Protein AF-A0A832VXN1-F1 (afdb_monomer)

Nearest PDB structures (foldseek):
  7ajf-assembly1_S  TM=3.190E-01  e=5.197E+00  Bos taurus

Mean predicted aligned error: 15.58 Å

pLDDT: mean 73.15, std 25.16, range [31.97, 97.5]

Sequence (180 aa):
MLSKRSLGVILVACSIAALLVVFMPTISKNLSNIAQIEKAPKPAEKPKPAEKMVSENQISSIYKINTECEMIYGLSKGAYPDGSRMPHITLTNLMTKYPEKFAPWKSVLDNNQTRTEFFKKPLTPEFSDVMTSSIMNYSGINPGLKPIVELMIKSNGREKLQGYYLAYDCKPYFDQRSKQ

Foldseek 3Di:
DDDDDDDDDDDDDDDDDDDDDDDDDDDDDDDDDDDDDDPDPDLPDLPPQPPDDPDPVVLVVQFQAEDLLQVLCCVVPQATPVRHGFPDDDPVVLCVVCVVLCVVCCVQCVDPVSVVVQLVDPHDPSVLVSSLVSSCVSRRHDPSCSVLSSLVSDPCSVVVSVSSCVSVVSVVVVVVVVVD

Solvent-accessible surface area (backbone atoms only — not comparable to full-atom values): 11888 Å² total; per-residue (Å²): 134,83,84,88,78,79,82,83,88,82,81,86,86,84,90,85,83,90,83,89,79,84,84,78,85,90,82,81,87,89,83,83,85,86,88,79,89,75,78,75,79,69,75,74,72,75,76,72,73,86,87,67,87,66,56,71,83,64,53,59,78,75,24,65,25,78,48,71,56,47,46,55,45,24,74,75,68,49,25,40,85,86,66,49,73,49,76,84,86,43,71,67,56,48,43,70,74,40,47,80,77,41,49,92,47,40,84,42,61,76,36,73,66,51,31,53,60,54,69,73,44,84,75,52,73,67,59,48,49,49,52,40,55,48,52,29,64,76,61,29,39,38,78,90,49,48,78,63,54,52,27,77,81,40,97,63,21,69,65,51,50,54,52,49,42,62,76,68,60,31,60,64,65,52,58,60,57,75,77,111

Structure (mmCIF, N/CA/C/O backbone):
data_AF-A0A832VXN1-F1
#
_entry.id   AF-A0A832VXN1-F1
#
loop_
_atom_site.group_PDB
_atom_site.id
_atom_site.type_symbol
_atom_site.label_atom_id
_atom_site.label_alt_id
_atom_site.label_comp_id
_atom_site.label_asym_id
_atom_site.label_entity_id
_atom_site.label_seq_id
_atom_site.pdbx_PDB_ins_code
_atom_site.Cartn_x
_atom_site.Cartn_y
_atom_site.Cartn_z
_atom_site.occupancy
_atom_site.B_iso_or_equiv
_atom_site.auth_seq_id
_atom_site.auth_comp_id
_atom_site.auth_asym_id
_atom_site.auth_atom_id
_atom_site.pdbx_PDB_model_num
ATOM 1 N N . MET A 1 1 ? -33.156 -5.479 -58.666 1.00 36.38 1 MET A N 1
ATOM 2 C CA . MET A 1 1 ? -31.787 -5.919 -59.013 1.00 36.38 1 MET A CA 1
ATOM 3 C C . MET A 1 1 ? -30.792 -4.844 -58.585 1.00 36.38 1 MET A C 1
ATOM 5 O O . MET A 1 1 ? -30.984 -3.703 -58.970 1.00 36.38 1 MET A O 1
ATOM 9 N N . LEU A 1 2 ? -29.790 -5.243 -57.787 1.00 36.41 2 LEU A N 1
ATOM 10 C CA . LEU A 1 2 ? -28.407 -4.722 -57.691 1.00 36.41 2 LEU A CA 1
ATOM 11 C C . LEU A 1 2 ? -28.213 -3.215 -57.393 1.00 36.41 2 LEU A C 1
ATOM 13 O O . LEU A 1 2 ? -28.417 -2.351 -58.230 1.00 36.41 2 LEU A O 1
ATOM 17 N N . SER A 1 3 ? -27.872 -2.879 -56.144 1.00 32.69 3 SER A N 1
ATOM 18 C CA . SER A 1 3 ? -26.485 -2.679 -55.670 1.00 32.69 3 SER A CA 1
ATOM 19 C C . SER A 1 3 ? -25.810 -1.440 -56.273 1.00 32.69 3 SER A C 1
ATOM 21 O O . SER A 1 3 ? -25.215 -1.500 -57.345 1.00 32.69 3 SER A O 1
ATOM 23 N N . LYS A 1 4 ? -25.830 -0.322 -55.534 1.00 40.41 4 LYS A N 1
ATOM 24 C CA . LYS A 1 4 ? -24.776 0.691 -55.658 1.00 40.41 4 LYS A CA 1
ATOM 25 C C . LYS A 1 4 ? -23.696 0.350 -54.642 1.00 40.41 4 LYS A C 1
ATOM 27 O O . LYS A 1 4 ? -23.922 0.366 -53.435 1.00 40.41 4 LYS A O 1
ATOM 32 N N . ARG A 1 5 ? -22.572 -0.093 -55.199 1.00 38.84 5 ARG A N 1
ATOM 33 C CA . ARG A 1 5 ? -21.398 -0.604 -54.509 1.00 38.84 5 ARG A CA 1
ATOM 34 C C . ARG A 1 5 ? -20.661 0.496 -53.756 1.00 38.84 5 ARG A C 1
ATOM 36 O O . ARG A 1 5 ? -20.648 1.659 -54.147 1.00 38.84 5 ARG A O 1
ATOM 43 N N . SER A 1 6 ? -20.069 0.013 -52.676 1.00 36.81 6 SER A N 1
ATOM 44 C CA . SER A 1 6 ? -19.241 0.675 -51.689 1.00 36.81 6 SER A CA 1
ATOM 45 C C . SER A 1 6 ? -18.018 1.377 -52.273 1.00 36.81 6 SER A C 1
ATOM 47 O O . SER A 1 6 ? -17.521 1.039 -53.346 1.00 36.81 6 SER A O 1
ATOM 49 N N . LEU A 1 7 ? -17.570 2.329 -51.459 1.00 39.84 7 LEU A N 1
ATOM 50 C CA . LEU A 1 7 ? -16.410 3.193 -51.537 1.00 39.84 7 LEU A CA 1
ATOM 51 C C . LEU A 1 7 ? -15.142 2.531 -52.082 1.00 39.84 7 LEU A C 1
ATOM 53 O O . LEU A 1 7 ? -14.811 1.387 -51.767 1.00 39.84 7 LEU A O 1
ATOM 57 N N . GLY A 1 8 ? -14.419 3.352 -52.843 1.00 33.28 8 GLY A N 1
ATOM 58 C CA . GLY A 1 8 ? -13.072 3.101 -53.307 1.00 33.28 8 GLY A CA 1
ATOM 59 C C . GLY A 1 8 ? -12.060 2.943 -52.175 1.00 33.28 8 GLY A C 1
ATOM 60 O O . GLY A 1 8 ? -12.151 3.533 -51.100 1.00 33.28 8 GLY A O 1
ATOM 61 N N . VAL A 1 9 ? -11.087 2.108 -52.500 1.00 36.31 9 VAL A N 1
ATOM 62 C CA . VAL A 1 9 ? -9.855 1.811 -51.785 1.00 36.31 9 VAL A CA 1
ATOM 63 C C . VAL A 1 9 ? -8.989 3.069 -51.692 1.00 36.31 9 VAL A C 1
ATOM 65 O O . VAL A 1 9 ? -8.656 3.651 -52.721 1.00 36.31 9 VAL A O 1
ATOM 68 N N . ILE A 1 10 ? -8.551 3.430 -50.484 1.00 39.03 10 ILE A N 1
ATOM 69 C CA . ILE A 1 10 ? -7.282 4.141 -50.282 1.00 39.03 10 ILE A CA 1
ATOM 70 C C . ILE A 1 10 ? -6.485 3.355 -49.243 1.00 39.03 10 ILE A C 1
ATOM 72 O O . ILE A 1 10 ? -6.799 3.331 -48.055 1.00 39.03 10 ILE A O 1
ATOM 76 N N . LEU A 1 11 ? -5.478 2.659 -49.757 1.00 37.47 11 LEU A N 1
ATOM 77 C CA . LEU A 1 11 ? -4.361 2.083 -49.026 1.00 37.47 11 LEU A CA 1
ATOM 78 C C . LEU A 1 11 ? -3.248 3.139 -48.899 1.00 37.47 11 LEU A C 1
ATOM 80 O O . LEU A 1 11 ? -3.108 3.989 -49.776 1.00 37.47 11 LEU A O 1
ATOM 84 N N . VAL A 1 12 ? -2.403 2.937 -47.880 1.00 34.28 12 VAL A N 1
ATOM 85 C CA . VAL A 1 12 ? -1.049 3.500 -47.655 1.00 34.28 12 VAL A CA 1
ATOM 86 C C . VAL A 1 12 ? -1.042 4.858 -46.920 1.00 34.28 12 VAL A C 1
ATOM 88 O O . VAL A 1 12 ? -1.399 5.875 -47.493 1.00 34.28 12 VAL A O 1
ATOM 91 N N . ALA A 1 13 ? -0.872 4.923 -45.592 1.00 36.56 13 ALA A N 1
ATOM 92 C CA . ALA A 1 13 ? 0.298 4.663 -44.721 1.00 36.56 13 ALA A CA 1
ATOM 93 C C . ALA A 1 13 ? 1.172 5.910 -44.438 1.00 36.56 13 ALA A C 1
ATOM 95 O O . ALA A 1 13 ? 1.323 6.783 -45.282 1.00 36.56 13 ALA A O 1
ATOM 96 N N . CYS A 1 14 ? 1.769 5.897 -43.235 1.00 32.62 14 CYS A N 1
ATOM 97 C CA . CYS A 1 14 ? 2.798 6.787 -42.664 1.00 32.62 14 CYS A CA 1
ATOM 98 C C . CYS A 1 14 ? 2.350 8.061 -41.910 1.00 32.62 14 CYS A C 1
ATOM 100 O O . CYS A 1 14 ? 2.291 9.162 -42.437 1.00 32.62 14 CYS A O 1
ATOM 102 N N . SER A 1 15 ? 2.097 7.859 -40.612 1.00 39.16 15 SER A N 1
ATOM 103 C CA . SER A 1 15 ? 2.771 8.477 -39.453 1.00 39.16 15 SER A CA 1
ATOM 104 C C . SER A 1 15 ? 3.485 9.839 -39.618 1.00 39.16 15 SER A C 1
ATOM 106 O O . SER A 1 15 ? 4.465 9.926 -40.347 1.00 39.16 15 SER A O 1
ATOM 108 N N . ILE A 1 16 ? 3.139 10.829 -38.777 1.00 45.47 16 ILE A N 1
ATOM 109 C CA . ILE A 1 16 ? 3.903 11.303 -37.588 1.00 45.47 16 ILE A CA 1
ATOM 110 C C . ILE A 1 16 ? 3.337 12.657 -37.078 1.00 45.47 16 ILE A C 1
ATOM 112 O O . ILE A 1 16 ? 3.225 13.623 -37.818 1.00 45.47 16 ILE A O 1
ATOM 116 N N . ALA A 1 17 ? 3.040 12.662 -35.772 1.00 37.06 17 ALA A N 1
ATOM 117 C CA . ALA A 1 17 ? 3.138 13.708 -34.739 1.00 37.06 17 ALA A CA 1
ATOM 118 C C . ALA A 1 17 ? 2.518 15.125 -34.869 1.00 37.06 17 ALA A C 1
ATOM 120 O O . ALA A 1 17 ? 2.938 15.967 -35.648 1.00 37.06 17 ALA A O 1
ATOM 121 N N . ALA A 1 18 ? 1.671 15.381 -33.859 1.00 37.78 18 ALA A N 1
ATOM 122 C CA . ALA A 1 18 ? 1.727 16.472 -32.874 1.00 37.78 18 ALA A CA 1
ATOM 123 C C . ALA A 1 18 ? 1.543 17.930 -33.326 1.00 37.78 18 ALA A C 1
ATOM 125 O O . ALA A 1 18 ? 2.427 18.510 -33.931 1.00 37.78 18 ALA A O 1
ATOM 126 N N . LEU A 1 19 ? 0.473 18.563 -32.824 1.00 34.88 19 LEU A N 1
ATOM 127 C CA . LEU A 1 19 ? 0.533 19.802 -32.028 1.00 34.88 19 LEU A CA 1
ATOM 128 C C . LEU A 1 19 ? -0.885 20.145 -31.527 1.00 34.88 19 LEU A C 1
ATOM 130 O O . LEU A 1 19 ? -1.700 20.697 -32.259 1.00 34.88 19 LEU A O 1
ATOM 134 N N . LEU A 1 20 ? -1.195 19.821 -30.267 1.00 33.97 20 LEU A N 1
ATOM 135 C CA . LEU A 1 20 ? -2.302 20.461 -29.549 1.00 33.97 20 LEU A CA 1
ATOM 136 C C . LEU A 1 20 ? -1.717 21.657 -28.799 1.00 33.97 20 LEU A C 1
ATOM 138 O O . LEU A 1 20 ? -1.130 21.511 -27.728 1.00 33.97 20 LEU A O 1
ATOM 142 N N . VAL A 1 21 ? -1.831 22.833 -29.417 1.00 44.06 21 VAL A N 1
ATOM 143 C CA . VAL A 1 21 ? -1.518 24.122 -28.799 1.00 44.06 21 VAL A CA 1
ATOM 144 C C . VAL A 1 21 ? -2.657 24.501 -27.855 1.00 44.06 21 VAL A C 1
ATOM 146 O O . VAL A 1 21 ? -3.827 24.535 -28.232 1.00 44.06 21 VAL A O 1
ATOM 149 N N . VAL A 1 22 ? -2.272 24.771 -26.614 1.00 36.50 22 VAL A N 1
ATOM 150 C CA . VAL A 1 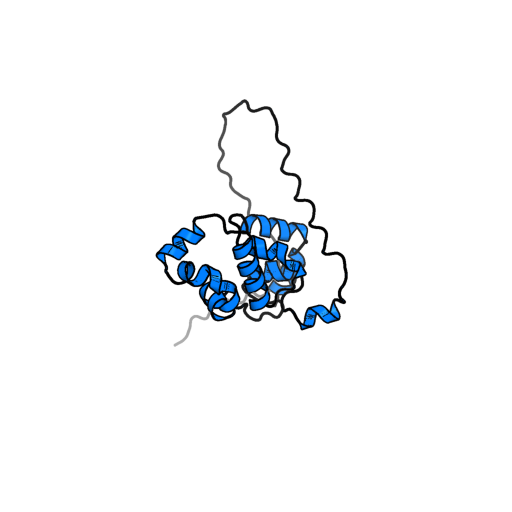22 ? -3.083 25.282 -25.510 1.00 36.50 22 VAL A CA 1
ATOM 151 C C . VAL A 1 22 ? -3.599 26.686 -25.848 1.00 36.50 22 VAL A C 1
ATOM 153 O O . VAL A 1 22 ? -2.799 27.584 -26.100 1.00 36.50 22 VAL A O 1
ATOM 156 N N . PHE A 1 23 ? -4.915 26.903 -25.800 1.00 36.75 23 PHE A N 1
ATOM 157 C CA . PHE A 1 23 ? -5.496 28.249 -25.773 1.00 36.75 23 PHE A CA 1
ATOM 158 C C . PHE A 1 23 ? -5.676 28.707 -24.318 1.00 36.75 23 PHE A C 1
ATOM 160 O O . PHE A 1 23 ? -6.443 28.120 -23.557 1.00 36.75 23 PHE A O 1
ATOM 167 N N . MET A 1 24 ? -4.945 29.760 -23.942 1.00 36.81 24 MET A N 1
ATOM 168 C CA . MET A 1 24 ? -5.129 30.535 -22.710 1.00 36.81 24 MET A CA 1
ATOM 169 C C . MET A 1 24 ? -6.268 31.552 -22.875 1.00 36.81 24 MET A C 1
ATOM 171 O O . MET A 1 24 ? -6.347 32.186 -23.928 1.00 36.81 24 MET A O 1
ATOM 175 N N . PRO A 1 25 ? -7.045 31.850 -21.821 1.00 36.75 25 PRO A N 1
ATOM 176 C CA . PRO A 1 25 ? -7.618 33.170 -21.644 1.00 36.75 25 PRO A CA 1
ATOM 177 C C . PRO A 1 25 ? -6.692 34.054 -20.797 1.00 36.75 25 PRO A C 1
ATOM 179 O O . PRO A 1 25 ? -6.259 33.717 -19.696 1.00 36.75 25 PRO A O 1
ATOM 182 N N . THR A 1 26 ? -6.412 35.214 -21.369 1.00 37.06 26 THR A N 1
ATOM 183 C CA . THR A 1 26 ? -5.744 36.390 -20.824 1.00 37.06 26 THR A CA 1
ATOM 184 C C . THR A 1 26 ? -6.462 36.909 -19.572 1.00 37.06 26 THR A C 1
ATOM 186 O O . THR A 1 26 ? -7.626 37.292 -19.646 1.00 37.06 26 THR A O 1
ATOM 189 N N . ILE A 1 27 ? -5.751 37.029 -18.447 1.00 40.41 27 ILE A N 1
ATOM 190 C CA . ILE A 1 27 ? -6.102 37.968 -17.371 1.00 40.41 27 ILE A CA 1
ATOM 191 C C . ILE A 1 27 ? -4.934 38.936 -17.208 1.00 40.41 27 ILE A C 1
ATOM 193 O O . ILE A 1 27 ? -3.805 38.559 -16.902 1.00 40.41 27 ILE A O 1
ATOM 197 N N . SER A 1 28 ? -5.239 40.200 -17.474 1.00 32.19 28 SER A N 1
ATOM 198 C CA . SER A 1 28 ? -4.360 41.352 -17.344 1.00 32.19 28 SER A CA 1
ATOM 199 C C . SER A 1 28 ? -4.513 41.948 -15.940 1.00 32.19 28 SER A C 1
ATOM 201 O O . SER A 1 28 ? -5.635 42.119 -15.480 1.00 32.19 28 SER A O 1
ATOM 203 N N . LYS A 1 29 ? -3.379 42.303 -15.317 1.00 32.38 29 LYS A N 1
ATOM 204 C CA . LYS A 1 29 ? -3.189 43.329 -14.268 1.00 32.38 29 LYS A CA 1
ATOM 205 C C . LYS A 1 29 ? -4.098 43.282 -13.025 1.00 32.38 29 LYS A C 1
ATOM 207 O O . LYS A 1 29 ? -5.205 43.796 -13.060 1.00 32.38 29 LYS A O 1
ATOM 212 N N . ASN A 1 30 ? -3.544 42.871 -11.881 1.00 32.53 30 ASN A N 1
ATOM 213 C CA . ASN A 1 30 ? -3.186 43.753 -10.750 1.00 32.53 30 ASN A CA 1
ATOM 214 C C . ASN A 1 30 ? -2.773 42.891 -9.548 1.00 32.53 30 ASN A C 1
ATOM 216 O O . ASN A 1 30 ? -3.580 42.091 -9.094 1.00 32.53 30 ASN A O 1
ATOM 220 N N . LEU A 1 31 ? -1.552 43.076 -9.042 1.00 34.09 31 LEU A N 1
ATOM 221 C CA . LEU A 1 31 ? -1.216 43.148 -7.611 1.00 34.09 31 LEU A CA 1
ATOM 222 C C . LEU A 1 31 ? 0.307 43.169 -7.472 1.00 34.09 31 LEU A C 1
ATOM 224 O O . LEU A 1 31 ? 0.999 42.154 -7.493 1.00 34.09 31 LEU A O 1
ATOM 228 N N . SER A 1 32 ? 0.808 44.394 -7.375 1.00 32.53 32 SER A N 1
ATOM 229 C CA . SER A 1 32 ? 2.105 44.729 -6.808 1.00 32.53 32 SER A CA 1
ATOM 230 C C . SER A 1 32 ? 2.205 44.239 -5.356 1.00 32.53 32 SER A C 1
ATOM 232 O O . SER A 1 32 ? 1.205 44.217 -4.645 1.00 32.53 32 SER A O 1
ATOM 234 N N . ASN A 1 33 ? 3.439 43.973 -4.917 1.00 36.75 33 ASN A N 1
ATOM 235 C CA . ASN A 1 33 ? 3.861 43.674 -3.541 1.00 36.75 33 ASN A CA 1
ATOM 236 C C . ASN A 1 33 ? 3.399 42.335 -2.945 1.00 36.75 33 ASN A C 1
ATOM 238 O O . ASN A 1 33 ? 2.385 42.278 -2.270 1.00 36.75 33 ASN A O 1
ATOM 242 N N . ILE A 1 34 ? 4.254 41.313 -3.066 1.00 37.84 34 ILE A N 1
ATOM 243 C CA . ILE A 1 34 ? 4.914 40.668 -1.914 1.00 37.84 34 ILE A CA 1
ATOM 244 C C . ILE A 1 34 ? 6.327 40.309 -2.392 1.00 37.84 34 ILE A C 1
ATOM 246 O O . ILE A 1 34 ? 6.555 39.318 -3.083 1.00 37.84 34 ILE A O 1
ATOM 250 N N . ALA A 1 35 ? 7.289 41.169 -2.068 1.00 34.53 35 ALA A N 1
ATOM 251 C CA . ALA A 1 35 ? 8.676 40.758 -1.985 1.00 34.53 35 ALA A CA 1
ATOM 252 C C . ALA A 1 35 ? 8.873 40.153 -0.594 1.00 34.53 35 ALA A C 1
ATOM 254 O O . ALA A 1 35 ? 8.690 40.862 0.390 1.00 34.53 35 ALA A O 1
ATOM 255 N N . GLN A 1 36 ? 9.233 38.868 -0.563 1.00 34.25 36 GLN A N 1
ATOM 256 C CA . GLN A 1 36 ? 10.133 38.191 0.381 1.00 34.25 36 GLN A CA 1
ATOM 257 C C . GLN A 1 36 ? 9.652 36.785 0.785 1.00 34.25 36 GLN A C 1
ATOM 259 O O . GLN A 1 36 ? 8.636 36.615 1.441 1.00 34.25 36 GLN A O 1
ATOM 264 N N . ILE A 1 37 ? 10.516 35.818 0.443 1.00 31.97 37 ILE A N 1
ATOM 265 C CA . ILE A 1 37 ? 10.811 34.579 1.178 1.00 31.97 37 ILE A CA 1
ATOM 266 C C . ILE A 1 37 ? 9.705 33.509 1.166 1.00 31.97 37 ILE A C 1
ATOM 268 O O . ILE A 1 37 ? 8.870 33.454 2.049 1.00 31.97 37 ILE A O 1
ATOM 272 N N . GLU A 1 38 ? 9.819 32.544 0.253 1.00 34.47 38 GLU A N 1
ATOM 273 C CA . GLU A 1 38 ? 10.323 31.216 0.621 1.00 34.47 38 GLU A CA 1
ATOM 274 C C . GLU A 1 38 ? 10.832 30.519 -0.645 1.00 34.47 38 GLU A C 1
ATOM 276 O O . GLU A 1 38 ? 10.223 30.586 -1.713 1.00 34.47 38 GLU A O 1
ATOM 281 N N . LYS A 1 39 ? 12.017 29.912 -0.555 1.00 32.22 39 LYS A N 1
ATOM 282 C CA . LYS A 1 39 ? 12.581 29.089 -1.626 1.00 32.22 39 LYS A CA 1
ATOM 283 C C . LYS A 1 39 ? 11.530 28.056 -2.031 1.00 32.22 39 LYS A C 1
ATOM 285 O O . LYS A 1 39 ? 10.897 27.475 -1.155 1.00 32.22 39 LYS A O 1
ATOM 290 N N . ALA A 1 40 ? 11.401 27.797 -3.334 1.00 35.72 40 ALA A N 1
ATOM 291 C CA . ALA A 1 40 ? 10.714 26.606 -3.823 1.00 35.72 40 ALA A CA 1
ATOM 292 C C . ALA A 1 40 ? 11.085 25.416 -2.919 1.00 35.72 40 ALA A C 1
ATOM 294 O O . ALA A 1 40 ? 12.276 25.293 -2.585 1.00 35.72 40 ALA A O 1
ATOM 295 N N . PRO A 1 41 ? 10.117 24.590 -2.475 1.00 35.97 41 PRO A N 1
ATOM 296 C CA . PRO A 1 41 ? 10.437 23.448 -1.640 1.00 35.97 41 PRO A CA 1
ATOM 297 C C . PRO A 1 41 ? 11.520 22.673 -2.376 1.00 35.97 41 PRO A C 1
ATOM 299 O O . PRO A 1 41 ? 11.357 22.326 -3.550 1.00 35.97 41 PRO A O 1
ATOM 302 N N . LYS A 1 42 ? 12.671 22.506 -1.712 1.00 37.59 42 LYS A N 1
ATOM 303 C CA . LYS A 1 42 ? 13.758 21.673 -2.224 1.00 37.59 42 LYS A CA 1
ATOM 304 C C . LYS A 1 42 ? 13.115 20.386 -2.751 1.00 37.59 42 LYS A C 1
ATOM 306 O O . LYS A 1 42 ? 12.238 19.861 -2.056 1.00 37.59 42 LYS A O 1
ATOM 311 N N . PRO A 1 43 ? 13.514 19.882 -3.935 1.00 40.59 43 PRO A N 1
ATOM 312 C CA . PRO A 1 43 ? 13.126 18.543 -4.347 1.00 40.59 43 PRO A CA 1
ATOM 313 C C . PRO A 1 43 ? 13.348 17.639 -3.145 1.00 40.59 43 PRO A C 1
ATOM 315 O O . PRO A 1 43 ? 14.430 17.704 -2.552 1.00 40.59 43 PRO A O 1
ATOM 318 N N . ALA A 1 44 ? 12.304 16.913 -2.733 1.00 47.88 44 ALA A N 1
ATOM 319 C CA . ALA A 1 44 ? 12.419 15.939 -1.663 1.00 47.88 44 ALA A CA 1
ATOM 320 C C . ALA A 1 44 ? 13.706 15.159 -1.929 1.00 47.88 44 ALA A C 1
ATOM 322 O O . ALA A 1 44 ? 13.884 14.636 -3.033 1.00 47.88 44 ALA A O 1
ATOM 323 N N . GLU A 1 45 ? 14.638 15.233 -0.978 1.00 43.44 45 GLU A N 1
ATOM 324 C CA . GLU A 1 45 ? 15.911 14.530 -1.034 1.00 43.44 45 GLU A CA 1
ATOM 325 C C . GLU A 1 45 ? 15.611 13.127 -1.543 1.00 43.44 45 GLU A C 1
ATOM 327 O O . GLU A 1 45 ? 14.734 12.470 -0.974 1.00 43.44 45 GLU A O 1
ATOM 332 N N . LYS A 1 46 ? 16.218 12.740 -2.682 1.00 46.34 46 LYS A N 1
ATOM 333 C CA . LYS A 1 46 ? 15.973 11.433 -3.298 1.00 46.34 46 LYS A CA 1
ATOM 334 C C . LYS A 1 46 ? 16.011 10.419 -2.158 1.00 46.34 46 LYS A C 1
ATOM 336 O O . LYS A 1 46 ? 17.067 10.319 -1.529 1.00 46.34 46 LYS A O 1
ATOM 341 N N . PRO A 1 47 ? 14.900 9.730 -1.843 1.00 49.03 47 PRO A N 1
ATOM 342 C CA . PRO A 1 47 ?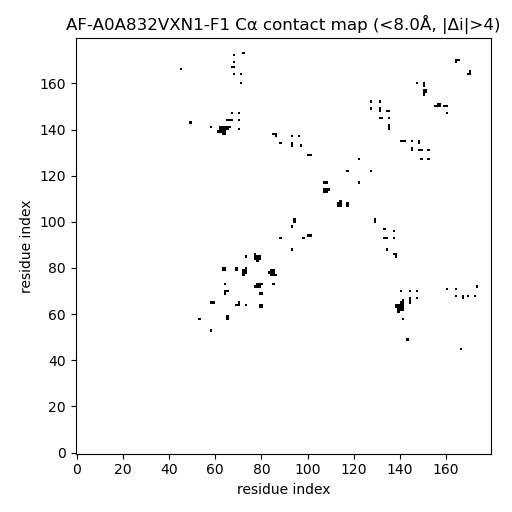 14.937 8.702 -0.827 1.00 49.03 47 PRO A CA 1
ATOM 343 C C . PRO A 1 47 ? 16.038 7.755 -1.265 1.00 49.03 47 PRO A C 1
ATOM 345 O O . PRO A 1 47 ? 16.008 7.253 -2.393 1.00 49.03 47 PRO A O 1
ATOM 348 N N . LYS A 1 48 ? 17.071 7.641 -0.426 1.00 41.91 48 LYS A N 1
ATOM 349 C CA . LYS A 1 48 ? 18.225 6.804 -0.713 1.00 41.91 48 LYS A CA 1
ATOM 350 C C . LYS A 1 48 ? 17.659 5.434 -1.105 1.00 41.91 48 LYS A C 1
ATOM 352 O O . LYS A 1 48 ? 16.870 4.903 -0.317 1.00 41.91 48 LYS A O 1
ATOM 357 N N . PRO A 1 49 ? 17.976 4.900 -2.303 1.00 41.38 49 PRO A N 1
ATOM 358 C CA . PRO A 1 49 ? 17.582 3.545 -2.657 1.00 41.38 49 PRO A CA 1
ATOM 359 C C . PRO A 1 49 ? 17.959 2.656 -1.481 1.00 41.38 49 PRO A C 1
ATOM 361 O O . PRO A 1 49 ? 19.045 2.843 -0.925 1.00 41.38 49 PRO A O 1
ATOM 364 N N . ALA A 1 50 ? 17.051 1.788 -1.040 1.00 47.53 50 ALA A N 1
ATOM 365 C CA . ALA A 1 50 ? 17.306 0.899 0.082 1.00 47.53 50 ALA A CA 1
ATOM 366 C C . ALA A 1 50 ? 18.577 0.082 -0.215 1.00 47.53 50 ALA A C 1
ATOM 368 O O . ALA A 1 50 ? 18.568 -0.898 -0.954 1.00 47.53 50 ALA A O 1
ATOM 369 N N . GLU A 1 51 ? 19.709 0.548 0.302 1.00 41.28 51 GLU A N 1
ATOM 370 C CA . GLU A 1 51 ? 21.024 0.025 -0.025 1.00 41.28 51 GLU A CA 1
ATOM 371 C C . GLU A 1 51 ? 21.293 -1.161 0.898 1.00 41.28 51 GLU A C 1
ATOM 373 O O . GLU A 1 51 ? 21.851 -1.012 1.984 1.00 41.28 51 GLU A O 1
ATOM 378 N N . LYS A 1 52 ? 20.835 -2.343 0.477 1.00 36.09 52 LYS A N 1
ATOM 379 C CA . LYS A 1 52 ? 21.655 -3.560 0.415 1.00 36.09 52 LYS A CA 1
ATOM 380 C C . LYS A 1 52 ? 20.880 -4.683 -0.265 1.00 36.09 52 LYS A C 1
ATOM 382 O O . LYS A 1 52 ? 19.872 -5.166 0.240 1.00 36.09 52 LYS A O 1
ATOM 387 N N . MET A 1 53 ? 21.433 -5.080 -1.407 1.00 38.56 53 MET A N 1
ATOM 388 C CA . MET A 1 53 ? 21.137 -6.275 -2.185 1.00 38.56 53 MET A CA 1
ATOM 389 C C . MET A 1 53 ? 20.894 -7.491 -1.283 1.00 38.56 53 MET A C 1
ATOM 391 O O . MET A 1 53 ? 21.824 -8.181 -0.871 1.00 38.56 53 MET A O 1
ATOM 395 N N . VAL A 1 54 ? 19.631 -7.805 -1.033 1.00 39.03 54 VAL A N 1
ATOM 396 C CA . VAL A 1 54 ? 19.239 -9.209 -1.080 1.00 39.03 54 VAL A CA 1
ATOM 397 C C . VAL A 1 54 ? 19.192 -9.516 -2.572 1.00 39.03 54 VAL A C 1
ATOM 399 O O . VAL A 1 54 ? 18.556 -8.778 -3.321 1.00 39.03 54 VAL A O 1
ATOM 402 N N . SER A 1 55 ? 19.945 -10.528 -2.999 1.00 36.22 55 SER A N 1
ATOM 403 C CA . SER A 1 55 ? 19.979 -11.035 -4.375 1.00 36.22 55 SER A CA 1
ATOM 404 C C . SER A 1 55 ? 18.626 -10.848 -5.080 1.00 36.22 55 SER A C 1
ATOM 406 O O . SER A 1 55 ? 17.621 -11.396 -4.618 1.00 36.22 55 SER A O 1
ATOM 408 N N . GLU A 1 56 ? 18.590 -10.078 -6.179 1.00 44.72 56 GLU A N 1
ATOM 409 C CA . GLU A 1 56 ? 17.378 -9.842 -6.994 1.00 44.72 56 GLU A CA 1
ATOM 410 C C . GLU A 1 56 ? 16.670 -11.159 -7.360 1.00 44.72 56 GLU A C 1
ATOM 412 O O . GLU A 1 56 ? 15.445 -11.208 -7.465 1.00 44.72 56 GLU A O 1
ATOM 417 N N . ASN A 1 57 ? 17.431 -12.256 -7.450 1.00 43.16 57 ASN A N 1
ATOM 418 C CA . ASN A 1 57 ? 16.927 -13.590 -7.764 1.00 43.16 57 ASN A CA 1
ATOM 419 C C . ASN A 1 57 ? 16.199 -14.291 -6.603 1.00 43.16 57 ASN A C 1
ATOM 421 O O . ASN A 1 57 ? 15.448 -15.228 -6.855 1.00 43.16 57 ASN A O 1
ATOM 425 N N . GLN A 1 58 ? 16.398 -13.883 -5.344 1.00 40.69 58 GLN A N 1
ATOM 426 C CA . GLN A 1 58 ? 15.706 -14.482 -4.191 1.00 40.69 58 GLN A CA 1
ATOM 427 C C . GLN A 1 58 ? 14.458 -13.697 -3.768 1.00 40.69 58 GLN A C 1
ATOM 429 O O . GLN A 1 58 ? 13.466 -14.316 -3.385 1.00 40.69 58 GLN A O 1
ATOM 434 N N . ILE A 1 59 ? 14.459 -12.362 -3.883 1.00 50.41 59 ILE A N 1
ATOM 435 C CA . ILE A 1 59 ? 13.280 -11.543 -3.542 1.00 50.41 59 ILE A CA 1
ATOM 436 C C . ILE A 1 59 ? 12.156 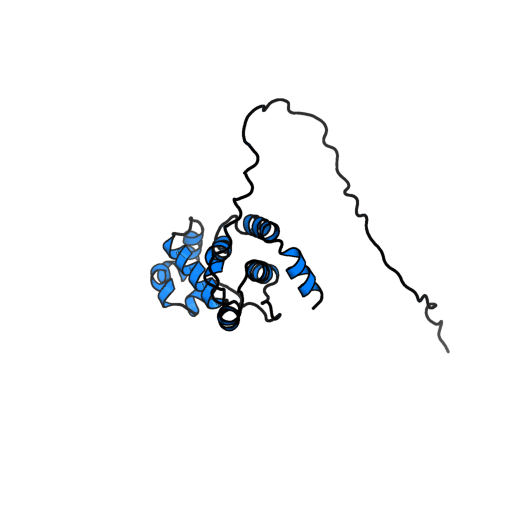-11.725 -4.577 1.00 50.41 59 ILE A C 1
ATOM 438 O O . ILE A 1 59 ? 10.992 -11.846 -4.185 1.00 50.41 59 ILE A O 1
ATOM 442 N N . SER A 1 60 ? 12.485 -11.799 -5.874 1.00 54.88 60 SER A N 1
ATOM 443 C CA . SER A 1 60 ? 11.484 -11.767 -6.955 1.00 54.88 60 SER A CA 1
ATOM 444 C C . SER A 1 60 ? 10.480 -12.925 -6.932 1.00 54.88 60 SER A C 1
ATOM 446 O O . SER A 1 60 ? 9.387 -12.793 -7.476 1.00 54.88 60 SER A O 1
ATOM 448 N N . SER A 1 61 ? 10.817 -14.044 -6.280 1.00 63.78 61 SER A N 1
ATOM 449 C CA . SER A 1 61 ? 9.934 -15.214 -6.172 1.00 63.78 61 SER A CA 1
ATOM 450 C C . SER A 1 61 ? 8.906 -15.124 -5.037 1.00 63.78 61 SER A C 1
ATOM 452 O O . SER A 1 61 ? 7.870 -15.784 -5.100 1.00 63.78 61 SER A O 1
ATOM 454 N N . ILE A 1 62 ? 9.172 -14.319 -4.003 1.00 80.62 62 ILE A N 1
ATOM 455 C CA . ILE A 1 62 ? 8.329 -14.241 -2.798 1.00 80.62 62 ILE A CA 1
ATOM 456 C C . ILE A 1 62 ? 7.277 -13.138 -2.944 1.00 80.62 62 ILE A C 1
ATOM 458 O O . ILE A 1 62 ? 6.131 -13.307 -2.522 1.00 80.62 62 ILE A O 1
ATOM 462 N N . TYR A 1 63 ? 7.654 -12.008 -3.545 1.00 90.19 63 TYR A N 1
ATOM 463 C CA . TYR A 1 63 ? 6.791 -10.838 -3.677 1.00 90.19 63 TYR A CA 1
ATOM 464 C C . TYR A 1 63 ? 6.408 -10.595 -5.134 1.00 90.19 63 TYR A C 1
ATOM 466 O O . TYR A 1 63 ? 7.222 -10.719 -6.045 1.00 90.19 63 TYR A O 1
ATOM 474 N N . LYS A 1 64 ? 5.156 -10.186 -5.347 1.00 92.06 64 LYS A N 1
ATOM 475 C CA . LYS A 1 64 ? 4.635 -9.806 -6.665 1.00 92.06 64 LYS A CA 1
ATOM 476 C C . LYS A 1 64 ? 5.004 -8.376 -7.062 1.00 92.06 64 LYS A C 1
ATOM 478 O O . LYS A 1 64 ? 4.894 -8.030 -8.231 1.00 92.06 64 LYS A O 1
ATOM 483 N N . ILE A 1 65 ? 5.371 -7.539 -6.092 1.00 92.50 65 ILE A N 1
ATOM 484 C CA . ILE A 1 65 ? 5.783 -6.145 -6.287 1.00 92.50 65 ILE A CA 1
ATOM 485 C C . ILE A 1 65 ? 7.112 -5.955 -5.561 1.00 92.50 65 ILE A C 1
ATOM 487 O O . ILE A 1 65 ? 7.160 -6.022 -4.331 1.00 92.50 65 ILE A O 1
ATOM 491 N N . ASN A 1 66 ? 8.177 -5.715 -6.321 1.00 93.31 66 ASN A N 1
ATOM 492 C CA . ASN A 1 66 ? 9.554 -5.715 -5.828 1.00 93.31 66 ASN A CA 1
ATOM 493 C C . ASN A 1 66 ? 10.251 -4.360 -5.928 1.00 93.31 66 ASN A C 1
ATOM 495 O O . ASN A 1 66 ? 11.147 -4.096 -5.131 1.00 93.31 66 ASN A O 1
ATOM 499 N N . THR A 1 67 ? 9.827 -3.506 -6.859 1.00 93.44 67 THR A N 1
ATOM 500 C CA . THR A 1 67 ? 10.406 -2.174 -7.086 1.00 93.44 67 THR A CA 1
ATOM 501 C C . THR A 1 67 ? 9.364 -1.066 -6.977 1.00 93.44 67 THR A C 1
ATOM 503 O O . THR A 1 67 ? 8.148 -1.285 -7.027 1.00 93.44 67 THR A O 1
ATOM 506 N N . GLU A 1 68 ? 9.852 0.161 -6.841 1.00 92.81 68 GLU A N 1
ATOM 507 C CA . GLU A 1 68 ? 9.058 1.374 -6.709 1.00 92.81 68 GLU A CA 1
ATOM 508 C C . GLU A 1 68 ? 8.169 1.601 -7.934 1.00 92.81 68 GLU A C 1
ATOM 510 O O . GLU A 1 68 ? 6.987 1.924 -7.795 1.00 92.81 68 GLU A O 1
ATOM 515 N N . CYS A 1 69 ? 8.691 1.356 -9.138 1.00 93.62 69 CYS A N 1
ATOM 516 C CA . CYS A 1 69 ? 7.910 1.486 -10.365 1.00 93.62 69 CYS A CA 1
ATOM 517 C C . CYS A 1 69 ? 6.832 0.405 -10.488 1.00 93.62 69 CYS A C 1
ATOM 519 O O . CYS A 1 69 ? 5.749 0.702 -10.993 1.00 93.62 69 CYS A O 1
ATOM 521 N N . GLU A 1 70 ? 7.063 -0.808 -9.970 1.00 94.38 70 GLU A N 1
ATOM 522 C CA . GLU A 1 70 ? 6.030 -1.852 -9.918 1.00 94.38 70 GLU A CA 1
ATOM 523 C C . GLU A 1 70 ? 4.894 -1.463 -8.983 1.00 94.38 70 GLU A C 1
ATOM 525 O O . GLU A 1 70 ? 3.726 -1.650 -9.316 1.00 94.38 70 GLU A O 1
ATOM 530 N N . MET A 1 71 ? 5.236 -0.886 -7.829 1.00 91.94 71 MET A N 1
ATOM 531 C CA . MET A 1 71 ? 4.271 -0.405 -6.847 1.00 91.94 71 MET A CA 1
ATOM 532 C C . MET A 1 71 ? 3.419 0.710 -7.451 1.00 91.94 71 MET A C 1
ATOM 534 O O . MET A 1 71 ? 2.194 0.628 -7.449 1.00 91.94 71 MET A O 1
ATOM 538 N N . ILE A 1 72 ? 4.055 1.737 -8.022 1.00 91.31 72 ILE A N 1
ATOM 539 C CA . ILE A 1 72 ? 3.354 2.873 -8.635 1.00 91.31 72 ILE A CA 1
ATOM 540 C C . ILE A 1 72 ? 2.492 2.400 -9.816 1.00 91.31 72 ILE A C 1
ATOM 542 O O . ILE A 1 72 ? 1.348 2.841 -9.967 1.00 91.31 72 ILE A O 1
ATOM 546 N N . TYR A 1 73 ? 2.989 1.458 -10.623 1.00 91.31 73 TYR A N 1
ATOM 547 C CA . TYR A 1 73 ? 2.206 0.816 -11.679 1.00 91.31 73 TYR A CA 1
ATOM 548 C C . TYR A 1 73 ? 0.990 0.088 -11.113 1.00 91.31 73 TYR A C 1
ATOM 550 O O . TYR A 1 73 ? -0.131 0.386 -11.524 1.00 91.31 73 TYR A O 1
ATOM 558 N N . GLY A 1 74 ? 1.187 -0.776 -10.119 1.00 90.44 74 GLY A N 1
ATOM 559 C CA . GLY A 1 74 ? 0.120 -1.524 -9.467 1.00 90.44 74 GLY A CA 1
ATOM 560 C C . GLY A 1 74 ? -0.969 -0.626 -8.890 1.00 90.44 74 GLY A C 1
ATOM 561 O O . GLY A 1 74 ? -2.151 -0.841 -9.151 1.00 90.44 74 GLY A O 1
ATOM 562 N 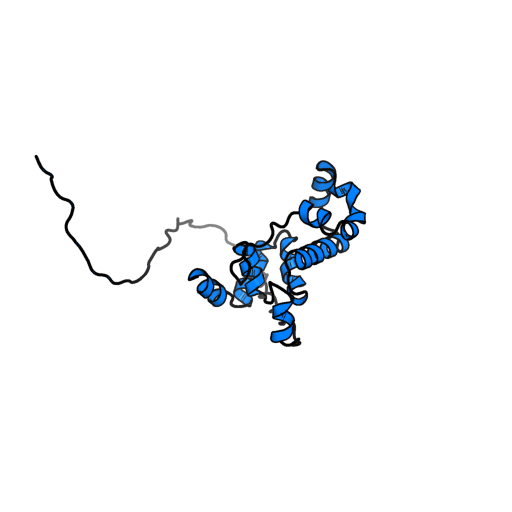N . LEU A 1 75 ? -0.586 0.453 -8.209 1.00 87.38 75 LEU A N 1
ATOM 563 C CA . LEU A 1 75 ? -1.531 1.437 -7.679 1.00 87.38 75 LEU A CA 1
ATOM 564 C C . LEU A 1 75 ? -2.306 2.182 -8.770 1.00 87.38 75 LEU A C 1
ATOM 566 O O . LEU A 1 75 ? -3.479 2.493 -8.583 1.00 87.38 75 LEU A O 1
ATOM 570 N N . SER A 1 76 ? -1.666 2.476 -9.902 1.00 86.88 76 SER A N 1
ATOM 571 C CA . SER A 1 76 ? -2.288 3.247 -10.986 1.00 86.88 76 SER A CA 1
ATOM 572 C C . SER A 1 76 ? -3.149 2.407 -11.935 1.00 86.88 76 SER A C 1
ATOM 574 O O . SER A 1 76 ? -4.119 2.922 -12.491 1.00 86.88 76 SER A O 1
ATOM 576 N N . LYS A 1 77 ? -2.802 1.132 -12.143 1.00 89.81 77 LYS A N 1
ATOM 577 C CA . LYS A 1 77 ? -3.473 0.227 -13.091 1.00 89.81 77 LYS A CA 1
ATOM 578 C C . LYS A 1 77 ? -4.317 -0.850 -12.419 1.00 89.81 77 LYS A C 1
ATOM 580 O O . LYS A 1 77 ? -5.146 -1.460 -13.086 1.00 89.81 77 LYS A O 1
ATOM 585 N N . GLY A 1 78 ? -4.132 -1.087 -11.121 1.00 89.50 78 GLY A N 1
ATOM 586 C CA . GLY A 1 78 ? -4.781 -2.187 -10.410 1.00 89.50 78 GLY A CA 1
ATOM 587 C C . GLY A 1 78 ? -4.319 -3.565 -10.894 1.00 89.50 78 GLY A C 1
ATOM 588 O O . GLY A 1 78 ? -5.092 -4.522 -10.828 1.00 89.50 78 GLY A O 1
ATOM 589 N N . ALA A 1 79 ? -3.088 -3.666 -11.405 1.00 92.25 79 ALA A N 1
ATOM 590 C CA . ALA A 1 79 ? -2.527 -4.877 -11.997 1.00 92.25 79 ALA A CA 1
ATOM 591 C C . ALA A 1 79 ? -1.069 -5.089 -11.574 1.00 92.25 79 ALA A C 1
ATOM 593 O O . ALA A 1 79 ? -0.300 -4.139 -11.431 1.00 92.25 79 ALA A O 1
ATOM 594 N N . TYR A 1 80 ? -0.702 -6.347 -11.376 1.00 92.00 80 TYR A N 1
ATOM 595 C CA . TYR A 1 80 ? 0.653 -6.778 -11.077 1.00 92.00 80 TYR A CA 1
ATOM 596 C C . TYR A 1 80 ? 1.573 -6.682 -12.303 1.00 92.00 80 TYR A C 1
ATOM 598 O O . TYR A 1 80 ? 1.097 -6.537 -13.433 1.00 92.00 80 TYR A O 1
ATOM 606 N N . PRO A 1 81 ? 2.898 -6.804 -12.100 1.00 89.56 81 PRO A N 1
ATOM 607 C CA . PRO A 1 81 ? 3.880 -6.878 -13.175 1.00 89.56 81 PRO A CA 1
ATOM 608 C C . PRO A 1 81 ? 3.609 -7.902 -14.277 1.00 89.56 81 PRO A C 1
ATOM 610 O O . PRO A 1 81 ? 3.961 -7.658 -15.429 1.00 89.56 81 PRO A O 1
ATOM 613 N N . ASP A 1 82 ? 2.987 -9.021 -13.912 1.00 89.19 82 ASP A N 1
ATOM 614 C CA . ASP A 1 82 ? 2.615 -10.132 -14.791 1.00 89.19 82 ASP A CA 1
ATOM 615 C C . ASP A 1 82 ? 1.264 -9.923 -15.508 1.00 89.19 82 ASP A C 1
ATOM 617 O O . ASP A 1 82 ? 0.793 -10.812 -16.212 1.00 89.19 82 ASP A O 1
ATOM 621 N N . GLY A 1 83 ? 0.615 -8.770 -15.310 1.00 88.38 83 GLY A N 1
ATOM 622 C CA . GLY A 1 83 ? -0.704 -8.452 -15.861 1.00 88.38 83 GLY A CA 1
ATOM 623 C C . GLY A 1 83 ? -1.880 -9.029 -15.068 1.00 88.38 83 GLY A C 1
ATOM 624 O O . GLY A 1 83 ? -3.030 -8.679 -15.342 1.00 88.38 83 GLY A O 1
ATOM 625 N N . SER A 1 84 ? -1.636 -9.866 -14.054 1.00 92.44 84 SER A N 1
ATOM 626 C CA . SER A 1 84 ? -2.705 -10.366 -13.191 1.00 92.44 84 SER A CA 1
ATOM 627 C C . SER A 1 84 ? -3.309 -9.233 -12.358 1.00 92.44 84 SER A C 1
ATOM 629 O O . SER A 1 84 ? -2.645 -8.265 -11.983 1.00 92.44 84 SER A O 1
ATOM 631 N N . ARG A 1 85 ? -4.610 -9.315 -12.069 1.00 92.88 85 ARG A N 1
ATOM 632 C CA . ARG A 1 85 ? -5.312 -8.253 -11.341 1.00 92.88 85 ARG A CA 1
ATOM 633 C C . ARG A 1 85 ? -4.838 -8.191 -9.889 1.00 92.88 85 ARG A C 1
ATOM 635 O O . ARG A 1 85 ? -4.779 -9.216 -9.209 1.00 92.88 85 ARG A O 1
ATOM 642 N N . MET A 1 86 ? -4.569 -6.984 -9.393 1.00 91.31 86 MET A N 1
ATOM 643 C CA . MET A 1 86 ? -4.313 -6.787 -7.968 1.00 91.31 86 MET A CA 1
ATOM 644 C C . MET A 1 86 ? -5.582 -7.047 -7.153 1.00 91.31 86 MET A C 1
ATOM 646 O O . MET A 1 86 ? -6.688 -6.726 -7.607 1.00 91.31 86 MET A O 1
ATOM 650 N N . PRO A 1 87 ? -5.452 -7.606 -5.939 1.00 89.81 87 PRO A N 1
ATOM 651 C CA . PRO A 1 87 ? -6.603 -7.812 -5.084 1.00 89.81 87 PRO A CA 1
ATOM 652 C C . PRO A 1 87 ? -7.237 -6.461 -4.743 1.00 89.81 87 PRO A C 1
ATOM 654 O O . PRO A 1 87 ? -6.548 -5.464 -4.521 1.00 89.81 87 PRO A O 1
ATOM 657 N N . HIS A 1 88 ? -8.568 -6.415 -4.700 1.00 89.38 88 HIS A N 1
ATOM 658 C CA . HIS A 1 88 ? -9.262 -5.202 -4.292 1.00 89.38 88 HIS A CA 1
ATOM 659 C C . HIS A 1 88 ? -9.063 -4.988 -2.789 1.00 89.38 88 HIS A C 1
ATOM 661 O O . HIS A 1 88 ? -9.589 -5.735 -1.959 1.00 89.38 88 HIS A O 1
ATOM 667 N N . ILE A 1 89 ? -8.262 -3.984 -2.443 1.00 90.25 89 ILE A N 1
ATOM 668 C CA . ILE A 1 89 ? -7.903 -3.687 -1.061 1.00 90.25 89 ILE A CA 1
ATOM 669 C C . ILE A 1 89 ? -9.008 -2.841 -0.437 1.00 90.25 89 ILE A C 1
ATOM 671 O O . ILE A 1 89 ? -9.182 -1.672 -0.774 1.00 90.25 89 ILE A O 1
ATOM 675 N N . THR A 1 90 ? -9.735 -3.433 0.502 1.00 91.75 90 THR A N 1
ATOM 676 C CA . THR A 1 90 ? -10.708 -2.737 1.345 1.00 91.75 90 THR A CA 1
ATOM 677 C C . THR A 1 90 ? -10.391 -3.022 2.801 1.00 91.75 90 THR A C 1
ATOM 679 O O . THR A 1 90 ? -9.835 -4.073 3.124 1.00 91.75 90 THR A O 1
ATOM 682 N N . LEU A 1 91 ? -10.781 -2.115 3.699 1.00 91.75 91 LEU A N 1
ATOM 683 C CA . LEU A 1 91 ? -10.645 -2.355 5.134 1.00 91.75 91 LEU A CA 1
ATOM 684 C C . LEU A 1 91 ? -11.329 -3.670 5.543 1.00 91.75 91 LEU A C 1
ATOM 686 O O . LEU A 1 91 ? -10.747 -4.457 6.280 1.00 91.75 91 LEU A O 1
ATOM 690 N N . THR A 1 92 ? -12.521 -3.945 5.005 1.00 92.31 92 THR A N 1
ATOM 691 C CA . THR A 1 92 ? -13.262 -5.188 5.257 1.00 92.31 92 THR A CA 1
ATOM 692 C C . THR A 1 92 ? -12.461 -6.428 4.861 1.00 92.31 92 THR A C 1
ATOM 694 O O . THR A 1 92 ? -12.381 -7.378 5.641 1.00 92.31 92 THR A O 1
ATOM 697 N N . ASN A 1 93 ? -11.815 -6.419 3.691 1.00 94.88 93 ASN A N 1
ATOM 698 C CA . ASN A 1 93 ? -10.992 -7.543 3.238 1.00 94.88 93 ASN A CA 1
ATOM 699 C C . ASN A 1 93 ? -9.760 -7.732 4.133 1.00 94.88 93 ASN A C 1
ATOM 701 O O . ASN A 1 93 ? -9.419 -8.865 4.472 1.00 94.88 93 ASN A O 1
ATOM 705 N N . LEU A 1 94 ? -9.123 -6.638 4.562 1.00 95.00 94 LEU A N 1
ATOM 706 C CA . LEU A 1 94 ? -7.965 -6.690 5.458 1.00 95.00 94 LEU A CA 1
ATOM 707 C C . LEU A 1 94 ? -8.338 -7.217 6.848 1.00 95.00 94 LEU A C 1
ATOM 709 O O . LEU A 1 94 ? -7.657 -8.101 7.356 1.00 95.00 94 LEU A O 1
ATOM 713 N N . MET A 1 95 ? -9.443 -6.742 7.427 1.00 95.00 95 MET A N 1
ATOM 714 C CA . MET A 1 95 ? -9.950 -7.222 8.718 1.00 95.00 95 MET A CA 1
ATOM 715 C C . MET A 1 95 ? -10.376 -8.692 8.665 1.00 95.00 95 MET A C 1
ATOM 717 O O . MET A 1 95 ? -10.204 -9.415 9.638 1.00 95.00 95 MET A O 1
ATOM 721 N N . THR A 1 96 ? -10.904 -9.147 7.526 1.00 95.00 96 THR A N 1
ATOM 722 C CA . THR A 1 96 ? -11.267 -10.558 7.326 1.00 95.00 96 THR A CA 1
ATOM 723 C C . THR A 1 96 ? -10.026 -11.442 7.201 1.00 95.00 96 THR A C 1
ATOM 725 O O . THR A 1 96 ? -10.014 -12.565 7.697 1.00 95.00 96 THR A O 1
ATOM 728 N N . LYS A 1 97 ? -8.973 -10.954 6.532 1.00 96.38 97 LYS A N 1
ATOM 729 C CA . LYS A 1 97 ? -7.746 -11.723 6.289 1.00 96.38 97 LYS A CA 1
ATOM 730 C C . LYS A 1 97 ? -6.783 -11.734 7.482 1.00 96.38 97 LYS A C 1
ATOM 732 O O . LYS A 1 97 ? -6.087 -12.729 7.651 1.00 96.38 97 LYS A O 1
ATOM 737 N N . TYR A 1 98 ? -6.745 -10.654 8.265 1.00 96.44 98 TYR A N 1
ATOM 738 C CA . TYR A 1 98 ? -5.848 -10.464 9.415 1.00 96.44 98 TYR A CA 1
ATOM 739 C C . TYR A 1 98 ? -6.617 -10.034 10.680 1.00 96.44 98 TYR A C 1
ATOM 741 O O . TYR A 1 98 ? -6.333 -8.970 11.244 1.00 96.44 98 TYR A O 1
ATOM 749 N N . PRO A 1 99 ? -7.631 -10.796 11.122 1.00 96.25 99 PRO A N 1
ATOM 750 C CA . PRO A 1 99 ? -8.508 -10.391 12.223 1.00 96.25 99 PRO A CA 1
ATOM 751 C C . PRO A 1 99 ? -7.748 -10.094 13.522 1.00 96.25 99 PRO A C 1
ATOM 753 O O . PRO A 1 99 ? -8.111 -9.175 14.254 1.00 96.25 99 PRO A O 1
ATOM 756 N N . GLU A 1 100 ? -6.662 -10.818 13.784 1.00 97.50 100 GLU A N 1
ATOM 757 C CA . GLU A 1 100 ? -5.800 -10.650 14.949 1.00 97.50 100 GLU A CA 1
ATOM 758 C C . GLU A 1 100 ? -5.108 -9.284 14.986 1.00 97.50 100 GLU A C 1
ATOM 760 O O . GLU A 1 100 ? -4.993 -8.681 16.051 1.00 97.50 100 GLU A O 1
ATOM 765 N N . LYS A 1 101 ? -4.705 -8.752 13.825 1.00 96.50 101 LYS A N 1
ATOM 766 C CA . LYS A 1 101 ? -4.009 -7.460 13.744 1.00 96.50 101 LYS A CA 1
ATOM 767 C C . LYS A 1 101 ? -4.947 -6.288 13.993 1.00 96.50 101 LYS A C 1
ATOM 769 O O . LYS A 1 101 ? -4.536 -5.273 14.542 1.00 96.50 101 LYS A O 1
ATOM 774 N N . PHE A 1 102 ? -6.208 -6.425 13.589 1.00 97.06 102 PHE A N 1
ATOM 775 C CA . PHE A 1 102 ? -7.220 -5.378 13.736 1.00 97.06 102 PHE A CA 1
ATOM 776 C C . PHE A 1 102 ? -8.042 -5.508 15.024 1.00 97.06 102 PHE A C 1
ATOM 778 O O . PHE A 1 102 ? -8.872 -4.639 15.297 1.00 97.06 102 PHE A O 1
ATOM 785 N N . ALA A 1 103 ? -7.806 -6.546 15.834 1.00 96.69 103 ALA A N 1
ATOM 786 C CA . ALA A 1 103 ? -8.539 -6.802 17.071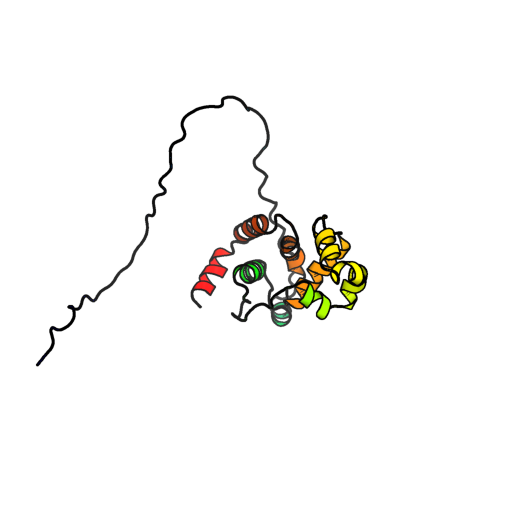 1.00 96.69 103 ALA A CA 1
ATOM 787 C C . ALA A 1 103 ? -8.625 -5.584 18.018 1.00 96.69 103 ALA A C 1
ATOM 789 O O . ALA A 1 103 ? -9.734 -5.316 18.491 1.00 96.69 103 ALA A O 1
ATOM 790 N N . PRO A 1 104 ? -7.557 -4.781 18.232 1.00 97.06 104 PRO A N 1
ATOM 791 C CA . PRO A 1 104 ? -7.630 -3.605 19.107 1.00 97.06 104 PRO A CA 1
ATOM 792 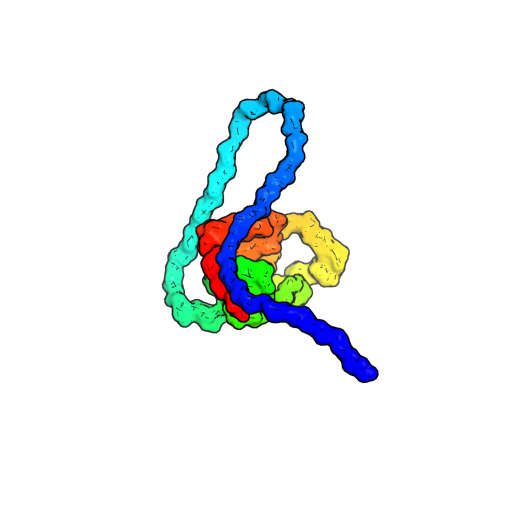C C . PRO A 1 104 ? -8.643 -2.542 18.653 1.00 97.06 104 PRO A C 1
ATOM 794 O O . PRO A 1 104 ? -9.176 -1.804 19.477 1.00 97.06 104 PRO A O 1
ATOM 797 N N . TRP A 1 105 ? -8.949 -2.480 17.353 1.00 96.56 105 TRP A N 1
ATOM 798 C CA . TRP A 1 105 ? -9.875 -1.500 16.772 1.00 96.56 105 TRP A CA 1
ATOM 799 C C . TRP A 1 105 ? -11.217 -2.105 16.357 1.00 96.56 105 TRP A C 1
ATOM 801 O O . TRP A 1 105 ? -12.064 -1.390 15.822 1.00 96.56 105 TRP A O 1
ATOM 811 N N . LYS A 1 106 ? -11.451 -3.400 16.602 1.00 94.00 106 LYS A N 1
ATOM 812 C CA . LYS A 1 106 ? -12.634 -4.123 16.111 1.00 94.00 106 LYS A CA 1
ATOM 813 C C . LYS A 1 106 ? -13.951 -3.410 16.433 1.00 94.00 106 LYS A C 1
ATOM 815 O O . LYS A 1 106 ? -14.755 -3.176 15.535 1.00 94.00 106 LYS A O 1
ATOM 820 N N . SER A 1 107 ? -14.137 -2.993 17.686 1.00 93.38 107 SER A N 1
ATOM 821 C CA . SER A 1 107 ? -15.348 -2.290 18.139 1.00 93.38 107 SER A CA 1
ATOM 822 C C . SER A 1 107 ? -15.588 -0.962 17.412 1.00 93.38 107 SER A C 1
ATOM 824 O O . SER A 1 107 ? -16.735 -0.576 17.199 1.00 93.38 107 SER A O 1
ATOM 826 N N . VAL A 1 108 ? -14.518 -0.277 17.000 1.00 94.69 108 VAL A N 1
ATOM 827 C CA . VAL A 1 108 ? -14.585 1.007 16.294 1.00 94.69 108 VAL A CA 1
ATOM 828 C C . VAL A 1 108 ? -14.817 0.807 14.796 1.00 94.69 108 VAL A C 1
ATOM 830 O O . VAL A 1 108 ? -15.533 1.598 14.185 1.00 94.69 108 VAL A O 1
ATOM 833 N N . LEU A 1 109 ? -14.236 -0.236 14.199 1.00 94.25 109 LEU A N 1
ATOM 834 C CA . LEU A 1 109 ? -14.261 -0.468 12.750 1.00 94.25 109 LEU A CA 1
ATOM 835 C C . LEU A 1 109 ? -15.499 -1.241 12.262 1.00 94.25 109 LEU A C 1
ATOM 837 O O . LEU A 1 109 ? -15.906 -1.055 11.108 1.00 94.25 109 LEU A O 1
ATOM 841 N N . ASP A 1 110 ? -16.108 -2.069 13.118 1.00 90.56 110 ASP A N 1
ATOM 842 C CA . ASP A 1 110 ? -17.288 -2.880 12.775 1.00 90.56 110 ASP A CA 1
ATOM 843 C C . ASP A 1 110 ? -18.569 -2.030 12.636 1.00 90.56 110 ASP A C 1
ATOM 845 O O . ASP A 1 110 ? -19.471 -2.382 11.875 1.00 90.56 110 ASP A O 1
ATOM 849 N N . ASN A 1 111 ? -18.652 -0.878 13.312 1.00 93.06 111 ASN A N 1
ATOM 850 C CA . ASN A 1 111 ? -19.794 0.034 13.217 1.00 93.06 111 ASN A CA 1
ATOM 851 C C . ASN A 1 111 ? -19.511 1.189 12.235 1.00 93.06 111 ASN A C 1
ATOM 853 O O . ASN A 1 111 ? -18.505 1.888 12.330 1.00 93.06 111 ASN A O 1
ATOM 857 N N . ASN A 1 112 ? -20.426 1.419 11.284 1.00 90.81 112 ASN A N 1
ATOM 858 C CA . ASN A 1 112 ? -20.259 2.428 10.228 1.00 90.81 112 ASN A CA 1
ATOM 859 C C . ASN A 1 112 ? -20.069 3.859 10.763 1.00 90.81 112 ASN A C 1
ATOM 861 O O . ASN A 1 112 ? -19.276 4.619 10.203 1.00 90.81 112 ASN A O 1
ATOM 865 N N . GLN A 1 113 ? -20.785 4.235 11.825 1.00 94.50 113 GLN A N 1
ATOM 866 C CA . GLN A 1 113 ? -20.718 5.574 12.407 1.00 94.50 113 GLN A CA 1
ATOM 867 C C . GLN A 1 113 ? -19.384 5.782 13.123 1.00 94.50 113 GLN A C 1
ATOM 869 O O . GLN A 1 113 ? -18.664 6.729 12.811 1.00 94.50 113 GLN A O 1
ATOM 874 N N . THR A 1 114 ? -19.002 4.868 14.018 1.00 94.56 114 THR A N 1
ATOM 875 C CA . THR A 1 114 ? -17.725 4.962 14.745 1.00 94.56 114 THR A CA 1
ATOM 876 C C . THR A 1 114 ? -16.532 4.847 13.808 1.00 94.56 114 THR A C 1
ATOM 878 O O . THR A 1 114 ? -15.550 5.565 13.984 1.00 94.56 114 THR A O 1
ATOM 881 N N . ARG A 1 115 ? -16.633 4.022 12.759 1.00 93.38 115 ARG A N 1
ATOM 882 C CA . ARG A 1 115 ? -15.613 3.921 11.715 1.00 93.38 115 ARG A CA 1
ATOM 883 C C . ARG A 1 115 ? -15.437 5.251 10.993 1.00 93.38 115 ARG A C 1
ATOM 885 O O . ARG A 1 115 ? -14.312 5.690 10.781 1.00 93.38 115 ARG A O 1
ATOM 892 N N . THR A 1 116 ? -16.537 5.906 10.631 1.00 92.62 116 THR A N 1
ATOM 893 C CA . THR A 1 116 ? -16.488 7.221 9.980 1.00 92.62 116 THR A CA 1
ATOM 894 C C . THR A 1 116 ? -15.807 8.251 10.881 1.00 92.62 116 THR A C 1
ATOM 896 O O . THR A 1 116 ? -14.915 8.960 10.426 1.00 92.62 116 THR A O 1
ATOM 899 N N . GLU A 1 117 ? -16.160 8.295 12.168 1.00 93.56 117 GLU A N 1
ATOM 900 C CA . GLU A 1 117 ? -15.514 9.188 13.141 1.00 93.56 117 GLU A CA 1
ATOM 901 C C . GLU A 1 117 ? -14.027 8.880 13.352 1.00 93.56 117 GLU A C 1
ATOM 903 O O . GLU A 1 117 ? -13.218 9.796 13.502 1.00 93.56 117 GLU A O 1
ATOM 908 N N . PHE A 1 118 ? -13.644 7.604 13.317 1.00 92.94 118 PHE A N 1
ATOM 909 C CA . PHE A 1 118 ? -12.250 7.181 13.423 1.00 92.94 118 PHE A CA 1
ATOM 910 C C . PHE A 1 118 ? -11.396 7.739 12.279 1.00 92.94 118 PHE A C 1
ATOM 912 O O . PHE A 1 118 ? -10.335 8.307 12.526 1.00 92.94 118 PHE A O 1
ATOM 919 N N . PHE A 1 119 ? -11.890 7.663 11.039 1.00 91.38 119 PHE A N 1
ATOM 920 C CA . PHE A 1 119 ? -11.173 8.153 9.855 1.00 91.38 119 PHE A CA 1
ATOM 921 C C . PHE A 1 119 ? -11.256 9.673 9.637 1.00 91.38 119 PHE A C 1
ATOM 923 O O . PHE A 1 119 ? -10.554 10.197 8.774 1.00 91.38 119 PHE A O 1
ATOM 930 N N . LYS A 1 120 ? -12.067 10.406 10.414 1.00 90.88 120 LYS A N 1
ATOM 931 C CA . LYS A 1 120 ? -12.052 11.883 10.418 1.00 90.88 120 LYS A CA 1
ATOM 932 C C . LYS A 1 120 ? -10.825 12.464 11.122 1.00 90.88 120 LYS A C 1
ATOM 934 O O . LYS A 1 120 ? -10.501 13.632 10.920 1.00 90.88 120 LYS A O 1
ATOM 939 N N . LYS A 1 121 ? -10.165 11.677 11.970 1.00 88.81 121 LYS A N 1
ATOM 940 C CA . LYS A 1 121 ? -8.971 12.082 12.716 1.00 88.81 121 LYS A CA 1
ATOM 941 C C . LYS A 1 121 ? -7.714 11.544 12.026 1.00 88.81 121 LYS A C 1
ATOM 943 O O . LYS A 1 121 ? -7.793 10.543 11.313 1.00 88.81 121 LYS A O 1
ATOM 948 N N . PRO A 1 122 ? -6.541 12.165 12.247 1.00 88.25 122 PRO A N 1
ATOM 949 C CA . PRO A 1 122 ? -5.276 11.554 11.864 1.00 88.25 122 PRO A CA 1
ATOM 950 C C . PRO A 1 122 ? -5.164 10.147 12.457 1.00 88.25 122 PRO A C 1
ATOM 952 O O . PRO A 1 122 ? -5.452 9.939 13.637 1.00 88.25 122 PRO A O 1
ATOM 955 N N . LEU A 1 123 ? -4.745 9.187 11.635 1.00 90.06 123 LEU A N 1
ATOM 956 C CA . LEU A 1 123 ? -4.545 7.815 12.085 1.00 90.06 123 LEU A CA 1
ATOM 957 C C . LEU A 1 123 ? -3.414 7.764 13.113 1.00 90.06 123 LEU A C 1
ATOM 959 O O . LEU A 1 123 ? -2.361 8.376 12.929 1.00 90.06 123 LEU A O 1
ATOM 963 N N . THR A 1 124 ? -3.609 6.991 14.181 1.00 92.50 124 THR A N 1
ATOM 964 C CA . THR A 1 124 ? -2.531 6.714 15.138 1.00 92.50 124 THR A CA 1
ATOM 965 C C . THR A 1 124 ? -1.363 6.018 14.425 1.00 92.50 124 THR A C 1
ATOM 967 O O . THR A 1 124 ? -1.621 5.245 13.491 1.00 92.50 124 THR A O 1
ATOM 970 N N . PRO A 1 125 ? -0.105 6.209 14.865 1.00 92.50 125 PRO A N 1
ATOM 971 C CA . PRO A 1 125 ? 1.045 5.515 14.283 1.00 92.50 125 PRO A CA 1
ATOM 972 C C . PRO A 1 125 ? 0.877 3.992 14.265 1.00 92.50 125 PRO A C 1
ATOM 974 O O . PRO A 1 125 ? 1.150 3.358 13.253 1.00 92.50 125 PRO A O 1
ATOM 977 N N . GLU A 1 126 ? 0.334 3.427 15.345 1.00 95.38 126 GLU A N 1
ATOM 978 C CA . GLU A 1 126 ? 0.094 1.989 15.485 1.00 95.38 126 GLU A CA 1
ATOM 979 C C . GLU A 1 126 ? -0.903 1.462 14.441 1.00 95.38 126 GLU A C 1
ATOM 981 O O . GLU A 1 126 ? -0.583 0.562 13.669 1.00 95.38 126 GLU A O 1
ATOM 986 N N . PHE A 1 127 ? -2.083 2.085 14.333 1.00 94.88 127 PHE A N 1
ATOM 987 C CA . PHE A 1 127 ? -3.057 1.722 13.300 1.00 94.88 127 PHE A CA 1
ATOM 988 C C . PHE A 1 127 ? -2.492 1.891 11.882 1.00 94.88 127 PHE A C 1
ATOM 990 O O . PHE A 1 127 ? -2.743 1.064 11.008 1.00 94.88 127 PHE A O 1
ATOM 997 N N . SER A 1 128 ? -1.715 2.952 11.643 1.00 93.38 128 SER A N 1
ATOM 998 C CA . SER A 1 128 ? -1.083 3.199 10.342 1.00 93.38 128 SER A CA 1
ATOM 999 C C . SER A 1 128 ? -0.098 2.089 9.973 1.00 93.38 128 SER A C 1
ATOM 100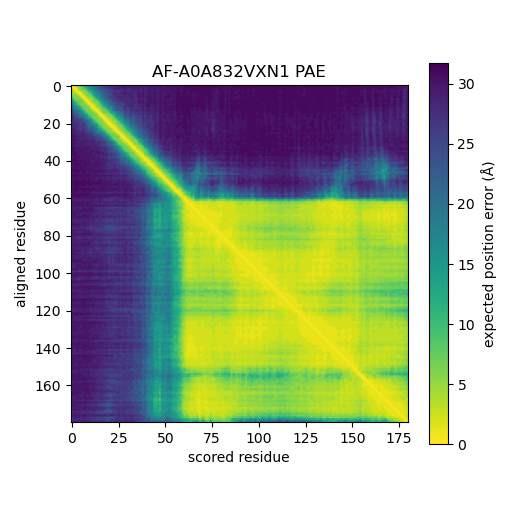1 O O . SER A 1 128 ? -0.079 1.650 8.822 1.00 93.38 128 SER A O 1
ATOM 1003 N N . ASP A 1 129 ? 0.681 1.603 10.939 1.00 94.81 129 ASP A N 1
ATOM 1004 C CA . ASP A 1 129 ? 1.616 0.493 10.756 1.00 94.81 129 ASP A CA 1
ATOM 1005 C C . ASP A 1 129 ? 0.892 -0.836 10.493 1.00 94.81 129 ASP A C 1
ATOM 1007 O O . ASP A 1 129 ? 1.217 -1.552 9.540 1.00 94.81 129 ASP A O 1
ATOM 1011 N N . VAL A 1 130 ? -0.165 -1.128 11.258 1.00 95.94 130 VAL A N 1
ATOM 1012 C CA . VAL A 1 130 ? -1.026 -2.304 11.049 1.00 95.94 130 VAL A CA 1
ATOM 1013 C C . VAL A 1 130 ? -1.679 -2.274 9.669 1.00 95.94 130 VAL A C 1
ATOM 1015 O O . VAL A 1 130 ? -1.647 -3.272 8.945 1.00 95.94 130 VAL A O 1
ATOM 1018 N N . MET A 1 131 ? -2.233 -1.131 9.266 1.00 94.88 131 MET A N 1
ATOM 1019 C CA . MET A 1 131 ? -2.859 -0.956 7.958 1.00 94.88 131 MET A CA 1
ATOM 1020 C C . MET A 1 131 ? -1.834 -1.139 6.835 1.00 94.88 131 MET A C 1
ATOM 1022 O O . MET A 1 131 ? -2.061 -1.918 5.911 1.00 94.88 131 MET A O 1
ATOM 1026 N N . THR A 1 132 ? -0.674 -0.488 6.947 1.00 94.44 132 THR A N 1
ATOM 1027 C CA . THR A 1 132 ? 0.409 -0.564 5.957 1.00 94.44 132 THR A CA 1
ATOM 1028 C C . THR A 1 132 ? 0.925 -1.992 5.813 1.00 94.44 132 THR A C 1
ATOM 1030 O O . THR A 1 132 ? 0.927 -2.541 4.713 1.00 94.44 132 THR A O 1
ATOM 1033 N N . SER A 1 133 ? 1.301 -2.640 6.916 1.00 95.38 133 SER A N 1
ATOM 1034 C CA . SER A 1 133 ? 1.805 -4.016 6.890 1.00 95.38 133 SER A CA 1
ATOM 1035 C C . SER A 1 133 ? 0.758 -5.007 6.371 1.00 95.38 133 SER A C 1
ATOM 1037 O O . SER A 1 133 ? 1.097 -5.955 5.661 1.00 95.38 133 SER A O 1
ATOM 1039 N N . SER A 1 134 ? -0.526 -4.792 6.666 1.00 95.88 134 SER A N 1
ATOM 1040 C CA . SER A 1 134 ? -1.616 -5.626 6.147 1.00 95.88 134 SER A CA 1
ATOM 1041 C C . SER A 1 134 ? -1.799 -5.454 4.639 1.00 95.88 134 SER A C 1
ATOM 1043 O O . SER A 1 134 ? -1.923 -6.455 3.936 1.00 95.88 134 SER A O 1
ATOM 1045 N N . ILE A 1 135 ? -1.741 -4.219 4.124 1.00 94.38 135 ILE A N 1
ATOM 1046 C CA . ILE A 1 135 ? -1.758 -3.921 2.680 1.00 94.38 135 ILE A CA 1
ATOM 1047 C C . ILE A 1 135 ? -0.601 -4.624 1.970 1.00 94.38 135 ILE A C 1
ATOM 1049 O O . ILE A 1 135 ? -0.814 -5.280 0.945 1.00 94.38 135 ILE A O 1
ATOM 1053 N N . MET A 1 136 ? 0.607 -4.518 2.531 1.00 93.88 136 MET A N 1
ATOM 1054 C CA . MET A 1 136 ? 1.811 -5.109 1.948 1.00 93.88 136 MET A CA 1
ATOM 1055 C C . MET A 1 136 ? 1.715 -6.627 1.871 1.00 93.88 136 MET A C 1
ATOM 1057 O O . MET A 1 136 ? 1.902 -7.198 0.799 1.00 93.88 136 MET A O 1
ATOM 1061 N N . ASN A 1 137 ? 1.333 -7.272 2.974 1.00 93.81 137 ASN A N 1
ATOM 1062 C CA . ASN A 1 137 ? 1.169 -8.723 3.019 1.00 93.81 137 ASN A CA 1
ATOM 1063 C C . ASN A 1 137 ? 0.046 -9.199 2.089 1.00 93.81 137 ASN A C 1
ATOM 1065 O O . ASN A 1 137 ? 0.214 -10.176 1.367 1.00 93.81 137 ASN A O 1
ATOM 1069 N N . TYR A 1 138 ? -1.096 -8.501 2.071 1.00 93.75 138 TYR A N 1
ATOM 1070 C CA . TYR A 1 138 ? -2.238 -8.880 1.232 1.00 93.75 138 TYR A CA 1
ATOM 1071 C C . TYR A 1 138 ? -1.926 -8.794 -0.261 1.00 93.75 138 TYR A C 1
ATOM 1073 O O . TYR A 1 138 ? -2.415 -9.600 -1.048 1.00 93.75 138 TYR A O 1
ATOM 1081 N N . SER A 1 139 ? -1.101 -7.820 -0.636 1.00 92.31 139 SER A N 1
ATOM 1082 C CA . SER A 1 139 ? -0.778 -7.537 -2.031 1.00 92.31 139 SER A CA 1
ATOM 1083 C C . SER A 1 139 ? 0.538 -8.170 -2.479 1.00 92.31 139 SER A C 1
ATOM 1085 O O . SER A 1 139 ? 0.869 -8.055 -3.655 1.00 92.31 139 SER A O 1
ATOM 1087 N N . GLY A 1 140 ? 1.285 -8.828 -1.588 1.00 93.44 140 GLY A N 1
ATOM 1088 C CA . GLY A 1 140 ? 2.603 -9.384 -1.901 1.00 93.44 140 GLY A CA 1
ATOM 1089 C C . GLY A 1 140 ? 3.619 -8.303 -2.275 1.00 93.44 140 GLY A C 1
ATOM 1090 O O . GLY A 1 140 ? 4.310 -8.442 -3.281 1.00 93.44 140 GLY A O 1
ATOM 1091 N N . ILE A 1 141 ? 3.667 -7.213 -1.508 1.00 93.44 141 ILE A N 1
ATOM 1092 C CA . ILE A 1 141 ? 4.599 -6.096 -1.706 1.00 93.44 141 ILE A CA 1
ATOM 1093 C C . ILE A 1 141 ? 5.843 -6.313 -0.849 1.00 93.44 141 ILE A C 1
ATOM 1095 O O . ILE A 1 141 ? 5.733 -6.574 0.350 1.00 93.44 141 ILE A O 1
ATOM 1099 N N . ASN A 1 142 ? 7.018 -6.139 -1.451 1.00 93.56 142 ASN A N 1
ATOM 1100 C CA . ASN A 1 142 ? 8.299 -6.193 -0.760 1.00 93.56 142 ASN A CA 1
ATOM 1101 C C . ASN A 1 142 ? 8.345 -5.186 0.421 1.00 93.56 142 ASN A C 1
ATOM 1103 O O . ASN A 1 142 ? 8.093 -3.996 0.206 1.00 93.56 142 ASN A O 1
ATOM 1107 N N . PRO A 1 143 ? 8.710 -5.616 1.650 1.00 91.00 143 PRO A N 1
ATOM 1108 C CA . PRO A 1 143 ? 8.885 -4.762 2.831 1.00 91.00 143 PRO A CA 1
ATOM 1109 C C . PRO A 1 143 ? 9.728 -3.498 2.612 1.00 91.00 143 PRO A C 1
ATOM 1111 O O . PRO A 1 143 ? 9.455 -2.471 3.234 1.00 91.00 143 PRO A O 1
ATOM 1114 N N . GLY A 1 144 ? 10.706 -3.532 1.699 1.00 91.12 144 GLY A N 1
ATOM 1115 C CA . GLY A 1 144 ? 11.521 -2.366 1.336 1.00 91.12 144 GLY A CA 1
ATOM 1116 C C . GLY A 1 144 ? 10.718 -1.198 0.747 1.00 91.12 144 GLY A C 1
ATOM 1117 O O . GLY A 1 144 ? 11.151 -0.053 0.818 1.00 91.12 144 GLY A O 1
ATOM 1118 N N . LEU A 1 145 ? 9.510 -1.461 0.239 1.00 92.19 145 LEU A N 1
ATOM 1119 C CA . LEU A 1 145 ? 8.618 -0.465 -0.364 1.00 92.19 145 LEU A CA 1
ATOM 1120 C C . LEU A 1 145 ? 7.635 0.161 0.637 1.00 92.19 145 LEU A C 1
ATOM 1122 O O . LEU A 1 145 ? 6.774 0.953 0.242 1.00 92.19 145 LEU A O 1
ATOM 1126 N N . LYS A 1 146 ? 7.759 -0.153 1.936 1.00 91.69 146 LYS A N 1
ATOM 1127 C CA . LYS A 1 146 ? 6.904 0.394 3.003 1.00 91.69 146 LYS A CA 1
ATOM 1128 C C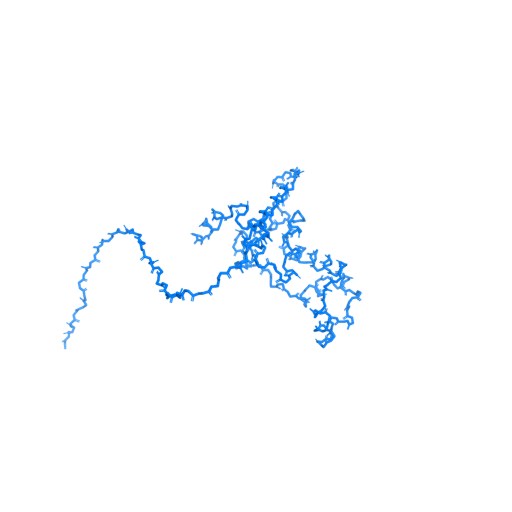 . LYS A 1 146 ? 6.723 1.921 2.921 1.00 91.69 146 LYS A C 1
ATOM 1130 O O . LYS A 1 146 ? 5.572 2.355 2.990 1.00 91.69 146 LYS A O 1
ATOM 1135 N N . PRO A 1 147 ? 7.771 2.743 2.689 1.00 88.44 147 PRO A N 1
ATOM 1136 C CA . PRO A 1 147 ? 7.608 4.197 2.612 1.00 88.44 147 PRO A CA 1
ATOM 1137 C C . PRO A 1 147 ? 6.628 4.664 1.528 1.00 88.44 147 PRO A C 1
ATOM 1139 O O . PRO A 1 147 ? 5.956 5.678 1.710 1.00 88.44 147 PRO A O 1
ATOM 1142 N N . ILE A 1 148 ? 6.519 3.927 0.417 1.00 88.81 148 ILE A N 1
ATOM 1143 C CA . ILE A 1 148 ? 5.595 4.238 -0.683 1.00 88.81 148 ILE A CA 1
ATOM 1144 C C . ILE A 1 148 ? 4.177 3.783 -0.331 1.00 88.81 148 ILE A C 1
ATOM 1146 O O . ILE A 1 148 ? 3.215 4.504 -0.590 1.00 88.81 148 ILE A O 1
ATOM 1150 N N . VAL A 1 149 ? 4.033 2.619 0.307 1.00 90.31 149 VAL A N 1
ATOM 1151 C CA . VAL A 1 149 ? 2.729 2.093 0.748 1.00 90.31 149 VAL A CA 1
ATOM 1152 C C . VAL A 1 149 ? 2.082 3.029 1.768 1.00 90.31 149 VAL A C 1
ATOM 1154 O O . VAL A 1 149 ? 0.892 3.322 1.670 1.00 90.31 149 VAL A O 1
ATOM 1157 N N . GLU A 1 150 ? 2.863 3.575 2.702 1.00 89.75 150 GLU A N 1
ATOM 1158 C CA . GLU A 1 150 ? 2.374 4.541 3.692 1.00 89.75 150 GLU A CA 1
ATOM 1159 C C . GLU A 1 150 ? 1.766 5.805 3.068 1.00 89.75 150 GLU A C 1
ATOM 1161 O O . GLU A 1 150 ? 1.010 6.521 3.725 1.00 89.75 150 GLU A O 1
ATOM 1166 N N . LEU A 1 151 ? 2.087 6.122 1.812 1.00 85.25 151 LEU A N 1
ATOM 1167 C CA . LEU A 1 151 ? 1.484 7.257 1.116 1.00 85.25 151 LEU A CA 1
ATOM 1168 C C . LEU A 1 151 ? 0.013 7.004 0.806 1.00 85.25 151 LEU A C 1
ATOM 1170 O O . LEU A 1 151 ? -0.761 7.954 0.791 1.00 85.25 151 LEU A O 1
ATOM 1174 N N . MET A 1 152 ? -0.388 5.747 0.601 1.00 79.12 152 MET A N 1
ATOM 1175 C CA . MET A 1 152 ? -1.769 5.387 0.263 1.00 79.12 152 MET A CA 1
ATOM 1176 C C . MET A 1 152 ? -2.764 5.749 1.367 1.00 79.12 152 MET A C 1
ATOM 1178 O O . MET A 1 152 ? -3.936 5.978 1.087 1.00 79.12 152 MET A O 1
ATOM 1182 N N . ILE A 1 153 ? -2.299 5.792 2.616 1.00 80.62 153 ILE A N 1
ATOM 1183 C CA . ILE A 1 153 ? -3.121 6.093 3.793 1.00 80.62 153 ILE A CA 1
ATOM 1184 C C . ILE A 1 153 ? -2.998 7.559 4.242 1.00 80.62 153 ILE A C 1
ATOM 1186 O O . ILE A 1 153 ? -3.615 7.953 5.229 1.00 80.62 153 ILE A O 1
ATOM 1190 N N . LYS A 1 154 ? -2.212 8.380 3.528 1.00 79.75 154 LYS A N 1
ATOM 1191 C CA . LYS A 1 154 ? -2.006 9.811 3.810 1.00 79.75 154 LYS A CA 1
ATOM 1192 C C . LYS A 1 154 ? -2.830 10.667 2.842 1.00 79.75 154 LYS A C 1
ATOM 1194 O O . LYS A 1 154 ? -2.943 10.359 1.659 1.00 79.75 154 LYS A O 1
ATOM 1199 N N . SER A 1 155 ? -3.359 11.792 3.325 1.00 72.06 155 SER A N 1
ATOM 1200 C CA . SER A 1 155 ? -4.236 12.689 2.550 1.00 72.06 155 SER A CA 1
ATOM 1201 C C . SER A 1 155 ? -3.579 13.294 1.301 1.00 72.06 155 SER A C 1
ATOM 1203 O O . SER A 1 155 ? -4.263 13.536 0.313 1.00 72.06 155 SER A O 1
ATOM 1205 N N . ASN A 1 156 ? -2.253 13.475 1.302 1.00 77.06 156 ASN A N 1
ATOM 1206 C CA . ASN A 1 156 ? -1.472 13.939 0.146 1.00 77.06 156 ASN A CA 1
ATOM 1207 C C . ASN A 1 156 ? -0.776 12.807 -0.630 1.00 77.06 156 ASN A C 1
ATOM 1209 O O . ASN A 1 156 ? 0.207 13.037 -1.338 1.00 77.06 156 ASN A O 1
ATOM 1213 N N . GLY A 1 157 ? -1.263 11.570 -0.495 1.00 79.75 157 GLY A N 1
ATOM 1214 C CA . GLY A 1 157 ? -0.654 10.391 -1.107 1.00 79.75 157 GLY A CA 1
ATOM 1215 C C . GLY A 1 157 ? -0.485 10.505 -2.619 1.00 79.75 157 GLY A C 1
ATOM 1216 O O . GLY A 1 157 ? 0.575 10.184 -3.148 1.00 79.75 157 GLY A O 1
ATOM 1217 N N . ARG A 1 158 ? -1.501 11.026 -3.318 1.00 76.56 158 ARG A N 1
ATOM 1218 C CA . ARG A 1 158 ? -1.510 11.126 -4.786 1.00 76.56 158 ARG A CA 1
ATOM 1219 C C . ARG A 1 158 ? -0.416 12.045 -5.333 1.00 76.56 158 ARG A C 1
ATOM 1221 O O . ARG A 1 158 ? 0.292 11.658 -6.258 1.00 76.56 158 ARG A O 1
ATOM 1228 N N . GLU A 1 159 ? -0.269 13.236 -4.762 1.00 83.06 159 GLU A N 1
ATOM 1229 C CA . GLU A 1 159 ? 0.759 14.208 -5.164 1.00 83.06 159 GLU A CA 1
ATOM 1230 C C . GLU A 1 159 ? 2.160 13.646 -4.917 1.00 83.06 159 GLU A C 1
ATOM 1232 O O . GLU A 1 159 ? 3.036 13.717 -5.780 1.00 83.06 159 GLU A O 1
ATOM 1237 N N . LYS A 1 160 ? 2.358 12.996 -3.763 1.00 84.88 160 LYS A N 1
ATOM 1238 C CA . LYS A 1 160 ? 3.632 12.353 -3.435 1.00 84.88 160 LYS A CA 1
ATOM 1239 C C . LYS A 1 160 ? 3.954 11.213 -4.392 1.00 84.88 160 LYS A C 1
ATOM 1241 O O . LYS A 1 160 ? 5.081 11.151 -4.869 1.00 84.88 160 LYS A O 1
ATOM 1246 N N . LEU A 1 161 ? 2.986 10.358 -4.726 1.00 84.75 161 LEU A N 1
ATOM 1247 C CA . LEU A 1 161 ? 3.171 9.270 -5.695 1.00 84.75 161 LEU A CA 1
ATOM 1248 C C . LEU A 1 161 ? 3.616 9.788 -7.071 1.00 84.75 161 LEU A C 1
ATOM 1250 O O . LEU A 1 161 ? 4.481 9.175 -7.692 1.00 84.75 161 LEU A O 1
ATOM 1254 N N . GLN A 1 162 ? 3.094 10.933 -7.525 1.00 85.56 162 GLN A N 1
ATOM 1255 C CA . GLN A 1 162 ? 3.571 11.573 -8.755 1.00 85.56 162 GLN A CA 1
ATOM 1256 C C . GLN A 1 162 ? 5.025 12.050 -8.628 1.00 85.56 162 GLN A C 1
ATOM 1258 O O . GLN A 1 162 ? 5.813 11.868 -9.556 1.00 85.56 162 GLN A O 1
ATOM 1263 N N . GLY A 1 163 ? 5.405 12.611 -7.477 1.00 87.00 163 GLY A N 1
ATOM 1264 C CA . GLY A 1 163 ? 6.798 12.955 -7.186 1.00 87.00 163 GLY A CA 1
ATOM 1265 C C . GLY A 1 163 ? 7.729 11.739 -7.255 1.00 87.00 163 GLY A C 1
ATOM 1266 O O . GLY A 1 163 ? 8.777 11.805 -7.892 1.00 87.00 163 GLY A O 1
ATOM 1267 N N . TYR A 1 164 ? 7.316 10.608 -6.678 1.00 88.00 164 TYR A N 1
ATOM 1268 C CA . TYR A 1 164 ? 8.076 9.355 -6.736 1.00 88.00 164 TYR A CA 1
ATOM 1269 C C . TYR A 1 164 ? 8.186 8.790 -8.154 1.00 88.00 164 TYR A C 1
ATOM 1271 O O . TYR A 1 164 ? 9.261 8.347 -8.546 1.00 88.00 164 TYR A O 1
ATOM 1279 N N . TYR A 1 165 ? 7.115 8.862 -8.949 1.00 89.19 165 TYR A N 1
ATOM 1280 C CA . TYR A 1 165 ? 7.142 8.440 -10.352 1.00 89.19 165 TYR A CA 1
ATOM 1281 C C . TYR A 1 165 ? 8.243 9.157 -11.147 1.00 89.19 165 TYR A C 1
ATOM 1283 O O . TYR A 1 165 ? 8.967 8.521 -11.912 1.00 89.19 165 TYR A O 1
ATOM 1291 N N . LEU A 1 166 ? 8.380 10.473 -10.948 1.00 90.44 166 LEU A N 1
ATOM 1292 C CA . LEU A 1 166 ? 9.420 11.277 -11.592 1.00 90.44 166 LEU A CA 1
ATOM 1293 C C . LEU A 1 166 ? 10.807 10.989 -11.005 1.00 90.44 166 LEU A C 1
ATOM 1295 O O . LEU A 1 166 ? 11.773 10.866 -11.750 1.00 90.44 166 LEU A O 1
ATOM 1299 N N . ALA A 1 167 ? 10.912 10.868 -9.679 1.00 90.38 167 ALA A N 1
ATOM 1300 C CA . ALA A 1 167 ? 12.187 10.662 -8.993 1.00 90.38 167 ALA A CA 1
ATOM 1301 C C . ALA A 1 167 ? 12.862 9.325 -9.347 1.00 90.38 167 ALA A C 1
ATOM 1303 O O . ALA A 1 167 ? 14.092 9.271 -9.401 1.00 90.38 167 ALA A O 1
ATOM 1304 N N . TYR A 1 168 ? 12.067 8.279 -9.594 1.00 89.69 168 TYR A N 1
ATOM 1305 C CA . TYR A 1 168 ? 12.538 6.940 -9.965 1.00 89.69 168 TYR A CA 1
ATOM 1306 C C . TYR A 1 168 ? 12.555 6.676 -11.475 1.00 89.69 168 TYR A C 1
ATOM 1308 O O . TYR A 1 168 ? 12.824 5.551 -11.881 1.00 89.69 168 TYR A O 1
ATOM 1316 N N . ASP A 1 169 ? 12.261 7.686 -12.299 1.00 93.06 169 ASP A N 1
ATOM 1317 C CA . ASP A 1 169 ? 12.196 7.565 -13.759 1.00 93.06 169 ASP A CA 1
ATOM 1318 C C . ASP A 1 169 ? 11.345 6.368 -14.228 1.00 93.06 169 ASP A C 1
ATOM 1320 O O . ASP A 1 169 ? 11.759 5.534 -15.028 1.00 93.06 169 ASP A O 1
ATOM 1324 N N . CYS A 1 170 ? 10.116 6.254 -13.716 1.00 93.19 170 CYS A N 1
ATOM 1325 C CA . CYS A 1 170 ? 9.266 5.091 -13.994 1.00 93.19 170 CYS A CA 1
ATOM 1326 C C . CYS A 1 170 ? 8.633 5.085 -15.395 1.00 93.19 170 CYS A C 1
ATOM 1328 O O . CYS A 1 170 ? 7.900 4.153 -15.739 1.00 93.19 170 CYS A O 1
ATOM 1330 N N . LYS A 1 171 ? 8.888 6.102 -16.226 1.00 92.75 171 LYS A N 1
ATOM 1331 C CA . LYS A 1 171 ? 8.270 6.218 -17.552 1.00 92.75 171 LYS A CA 1
ATOM 1332 C C . LYS A 1 171 ? 8.582 5.030 -18.475 1.00 92.75 171 LYS A C 1
ATOM 1334 O O . LYS A 1 171 ? 7.626 4.485 -19.031 1.00 92.75 171 LYS A O 1
ATOM 1339 N N . PRO A 1 172 ? 9.838 4.566 -18.623 1.00 94.38 172 PRO A N 1
ATOM 1340 C CA . PRO A 1 172 ? 10.149 3.439 -19.504 1.00 94.38 172 PRO A CA 1
ATOM 1341 C C . PRO A 1 172 ? 9.416 2.155 -19.096 1.00 94.38 172 PRO A C 1
ATOM 1343 O O . PRO A 1 172 ? 8.905 1.432 -19.949 1.00 94.38 172 PRO A O 1
ATOM 1346 N N . TYR A 1 173 ? 9.296 1.915 -17.788 1.00 93.19 173 TYR A N 1
ATOM 1347 C CA . TYR A 1 173 ? 8.586 0.763 -17.235 1.00 93.19 173 TYR A CA 1
ATOM 1348 C C . TYR A 1 173 ? 7.097 0.763 -17.617 1.00 93.19 173 TYR A C 1
ATOM 1350 O O . TYR A 1 173 ? 6.545 -0.251 -18.046 1.00 93.19 173 TYR A O 1
ATOM 1358 N N . PHE A 1 174 ? 6.444 1.923 -17.518 1.00 92.62 174 PHE A N 1
ATOM 1359 C CA . PHE A 1 174 ? 5.051 2.090 -17.935 1.00 92.62 174 PHE A CA 1
ATOM 1360 C C . PHE A 1 174 ? 4.879 1.968 -19.451 1.00 92.62 174 PHE A C 1
ATOM 1362 O O . PHE A 1 174 ? 3.955 1.292 -19.909 1.00 92.62 174 PHE A O 1
ATOM 1369 N N . ASP A 1 175 ? 5.765 2.596 -20.228 1.00 91.94 175 ASP A N 1
ATOM 1370 C CA . ASP A 1 175 ? 5.720 2.551 -21.690 1.00 91.94 175 ASP A CA 1
ATOM 1371 C C . ASP A 1 175 ? 5.850 1.107 -22.200 1.00 91.94 175 ASP A C 1
ATOM 1373 O O . ASP A 1 175 ? 5.122 0.709 -23.110 1.00 91.94 175 ASP A O 1
ATOM 1377 N N . GLN A 1 176 ? 6.736 0.304 -21.602 1.00 89.94 176 GLN A N 1
ATOM 1378 C CA . GLN A 1 176 ? 6.927 -1.102 -21.965 1.00 89.94 176 GLN A CA 1
ATOM 1379 C C . GLN A 1 176 ? 5.639 -1.914 -21.787 1.00 89.94 176 GLN A C 1
ATOM 1381 O O . GLN A 1 176 ? 5.268 -2.675 -22.679 1.00 89.94 176 GLN A O 1
ATOM 1386 N N . ARG A 1 177 ? 4.927 -1.722 -20.673 1.00 86.75 177 ARG A N 1
ATOM 1387 C CA . ARG A 1 177 ? 3.685 -2.454 -20.380 1.00 86.75 177 ARG A CA 1
ATOM 1388 C C . ARG A 1 177 ? 2.456 -1.950 -21.103 1.00 86.75 177 ARG A C 1
ATOM 1390 O O . ARG A 1 177 ? 1.492 -2.683 -21.230 1.00 86.75 177 ARG A O 1
ATOM 1397 N N . SER A 1 178 ? 2.469 -0.712 -21.581 1.00 82.00 178 SER A N 1
ATOM 1398 C CA . SER A 1 178 ? 1.367 -0.185 -22.395 1.00 82.00 178 SER A CA 1
ATOM 1399 C C . SER A 1 178 ? 1.235 -0.875 -23.761 1.00 82.00 178 SER A C 1
ATOM 1401 O O . SER A 1 178 ? 0.222 -0.712 -24.434 1.00 82.00 178 SER A O 1
ATOM 1403 N N . LYS A 1 179 ? 2.271 -1.618 -24.169 1.00 78.88 179 LYS A N 1
ATOM 1404 C CA . LYS A 1 179 ? 2.358 -2.342 -25.442 1.00 78.88 179 LYS A CA 1
ATOM 1405 C C . LYS A 1 179 ? 1.994 -3.828 -25.327 1.00 78.88 179 LYS A C 1
ATOM 1407 O O . LYS A 1 179 ? 2.006 -4.505 -26.353 1.00 78.88 179 LYS A O 1
ATOM 1412 N N . GL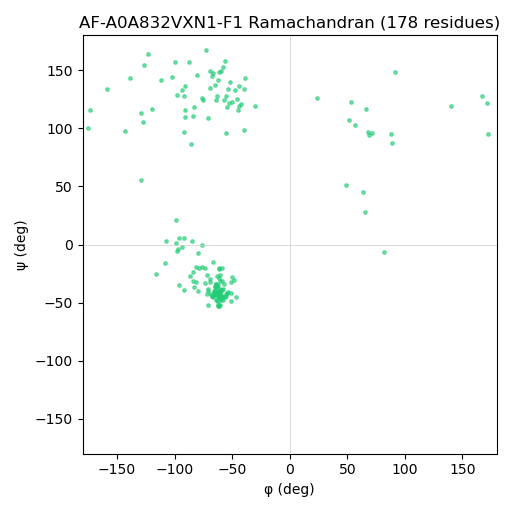N A 1 180 ? 1.758 -4.323 -24.111 1.00 66.62 180 GLN A N 1
ATOM 1413 C CA . GLN A 1 180 ? 1.329 -5.695 -23.811 1.00 66.62 180 GLN A CA 1
ATOM 1414 C C . GLN A 1 180 ? -0.192 -5.735 -23.682 1.00 66.62 180 GLN A C 1
ATOM 1416 O O . GLN A 1 180 ? -0.774 -6.743 -24.132 1.00 66.62 180 GLN A O 1
#

Radius of gyration: 24.54 Å; Cα contacts (8 Å, |Δi|>4): 109; chains: 1; bounding box: 53×60×78 Å

Secondary structure (DSSP, 8-state):
-----------------------PPP--------------------PPP------HHHHTTT-SB-SHHHHHHHHHHSB-TTSPBPP---HHHHHHH-HHHHGGGHHHHSSHHHHHHHHTSPPPHHHHHHHHHHHHHHHTB-GGGHHHHTTTTSTTHHHHHHHHHHHTT-HHHHHHHTT-